Protein AF-A0A9W8B113-F1 (afdb_monomer)

Foldseek 3Di:
DDLPCPDPPDDDDDDDDDDDDDDDDDDDDDDDDDDDDDDDDDDDDDDDDDDDDDPDDDDDDDPDPDPPPVVVPPPLDADDPPRDDQPAQPQPDDADDPDPQAKDWDGDRFWIWIAGNVQRAIAIEGEHNYDDDAADPVRPVVCNPHQAYAHAQWPAEEELDQVLVVLCVLLVNDDPYQYQADPDQRPDDPVCPPDDPPVVRVPRHDDDSDDDPVRVVVTRAYEHCHDDPDRRYDHRDLDPPDDPLNSLCCSCVSCSNHSSSVSSCVVSVSVVVSVVVVVVVVVVVVVVVVVVVVVPPD

Organism: NCBI:txid2761393

Structure (mmCIF, N/CA/C/O backbone):
data_AF-A0A9W8B113-F1
#
_entry.id   AF-A0A9W8B113-F1
#
loop_
_atom_site.group_PDB
_atom_site.id
_atom_site.type_symbol
_atom_site.label_atom_id
_atom_site.label_alt_id
_atom_site.label_comp_id
_atom_site.label_asym_id
_atom_site.label_entity_id
_atom_site.label_seq_id
_atom_site.pdbx_PDB_ins_code
_atom_site.Cartn_x
_atom_site.Cartn_y
_atom_site.Cartn_z
_atom_site.occupancy
_atom_site.B_iso_or_equiv
_atom_site.auth_seq_id
_atom_site.auth_comp_id
_atom_site.auth_asym_id
_atom_site.auth_atom_id
_atom_site.pdbx_PDB_model_num
ATOM 1 N N . MET A 1 1 ? -27.451 -7.150 24.778 1.00 38.66 1 MET A N 1
ATOM 2 C CA . MET A 1 1 ? -26.422 -7.295 23.726 1.00 38.66 1 MET A CA 1
ATOM 3 C C . MET A 1 1 ? -25.089 -6.882 24.321 1.00 38.66 1 MET A C 1
ATOM 5 O O . MET A 1 1 ? -24.992 -5.783 24.847 1.00 38.66 1 MET A O 1
ATOM 9 N N . VAL A 1 2 ? -24.120 -7.791 24.361 1.00 49.34 2 VAL A N 1
ATOM 10 C CA . VAL A 1 2 ? -22.787 -7.552 24.929 1.00 49.34 2 VAL A CA 1
ATOM 11 C C . VAL A 1 2 ? -21.876 -7.223 23.746 1.00 49.34 2 VAL A C 1
ATOM 13 O O . VAL A 1 2 ? -21.728 -8.080 22.880 1.00 49.34 2 VAL A O 1
ATOM 16 N N . CYS A 1 3 ? -21.324 -6.000 23.665 1.00 57.47 3 CYS A N 1
ATOM 17 C CA . CYS A 1 3 ? -20.235 -5.709 22.715 1.00 57.47 3 CYS A CA 1
ATOM 18 C C . CYS A 1 3 ? -19.159 -6.784 22.919 1.00 57.47 3 CYS A C 1
ATOM 20 O O . CYS A 1 3 ? -18.895 -7.111 24.078 1.00 57.47 3 CYS A O 1
ATOM 22 N N . ALA A 1 4 ? -18.627 -7.365 21.834 1.00 42.97 4 ALA A N 1
ATOM 23 C CA . ALA A 1 4 ? -17.801 -8.574 21.848 1.00 42.97 4 ALA A CA 1
ATOM 24 C C . ALA A 1 4 ? -16.938 -8.672 23.117 1.00 42.97 4 ALA A C 1
ATOM 26 O O . ALA A 1 4 ? -16.018 -7.887 23.345 1.00 42.97 4 ALA A O 1
ATOM 27 N N . ARG A 1 5 ? -17.312 -9.608 23.995 1.00 39.03 5 ARG A N 1
ATOM 28 C CA . ARG A 1 5 ? -16.636 -9.859 25.265 1.00 39.03 5 ARG A CA 1
ATOM 29 C C . ARG A 1 5 ? -15.342 -10.604 24.942 1.00 39.03 5 ARG A C 1
ATOM 31 O O . ARG A 1 5 ? -15.275 -11.819 25.082 1.00 39.03 5 ARG A O 1
ATOM 38 N N . THR A 1 6 ? -14.302 -9.888 24.532 1.00 33.06 6 THR A N 1
ATOM 39 C CA . THR A 1 6 ? -12.946 -10.378 24.782 1.00 33.06 6 THR A CA 1
ATOM 40 C C . THR A 1 6 ? -12.739 -10.240 26.283 1.00 33.06 6 THR A C 1
ATOM 42 O O . THR A 1 6 ? -12.428 -9.172 26.805 1.00 33.06 6 THR A O 1
ATOM 45 N N . VAL A 1 7 ? -13.071 -11.312 26.998 1.00 28.83 7 VAL A N 1
ATOM 46 C CA . VAL A 1 7 ? -12.923 -11.428 28.443 1.00 28.83 7 VAL A CA 1
ATOM 47 C C . VAL A 1 7 ? -11.426 -11.438 28.755 1.00 28.83 7 VAL A C 1
ATOM 49 O O . VAL A 1 7 ? -10.791 -12.483 28.774 1.00 28.83 7 VAL A O 1
ATOM 52 N N . LEU A 1 8 ? -10.856 -10.262 29.005 1.00 29.80 8 LEU A N 1
ATOM 53 C CA . LEU A 1 8 ? -9.713 -10.135 29.901 1.00 29.80 8 LEU A CA 1
ATOM 54 C C . LEU A 1 8 ? -10.281 -10.107 31.320 1.00 29.80 8 LEU A C 1
ATOM 56 O O . LEU A 1 8 ? -10.589 -9.055 31.877 1.00 29.80 8 LEU A O 1
ATOM 60 N N . THR A 1 9 ? -10.477 -11.289 31.900 1.00 30.45 9 THR A N 1
ATOM 61 C CA . THR A 1 9 ? -10.553 -11.439 33.354 1.00 30.45 9 THR A CA 1
ATOM 62 C C . THR A 1 9 ? -9.179 -11.114 33.919 1.00 30.45 9 THR A C 1
ATOM 64 O O . THR A 1 9 ? -8.341 -11.999 34.053 1.00 30.45 9 THR A O 1
ATOM 67 N N . TYR A 1 10 ? -8.946 -9.851 34.259 1.00 30.27 10 TYR A N 1
ATOM 68 C CA . TYR A 1 10 ? -7.958 -9.503 35.269 1.00 30.27 10 TYR A CA 1
ATOM 69 C C . TYR A 1 10 ? -8.676 -8.808 36.412 1.00 30.27 10 TYR A C 1
ATOM 71 O O . TYR A 1 10 ? -9.293 -7.754 36.257 1.00 30.27 10 TYR A O 1
ATOM 79 N N . GLY A 1 11 ? -8.668 -9.517 37.538 1.00 27.97 11 GLY A N 1
ATOM 80 C CA . GLY A 1 11 ? -9.340 -9.157 38.767 1.00 27.97 11 GLY A CA 1
ATOM 81 C C . GLY A 1 11 ? -8.921 -7.783 39.268 1.00 27.97 11 GLY A C 1
ATOM 82 O O . GLY A 1 11 ? -7.745 -7.464 39.411 1.00 27.97 11 GLY A O 1
ATOM 83 N N . THR A 1 12 ? -9.929 -6.996 39.607 1.00 32.59 12 THR A N 1
ATOM 84 C CA . THR A 1 12 ? -9.840 -6.025 40.687 1.00 32.59 12 THR A CA 1
ATOM 85 C C . THR A 1 12 ? -9.476 -6.755 41.978 1.00 32.59 12 THR A C 1
ATOM 87 O O . THR A 1 12 ? -10.151 -7.722 42.325 1.00 32.59 12 THR A O 1
ATOM 90 N N . VAL A 1 13 ? -8.444 -6.280 42.675 1.00 30.92 13 VAL A N 1
ATOM 91 C CA . VAL A 1 13 ? -8.404 -5.963 44.118 1.00 30.92 13 VAL A CA 1
ATOM 92 C C . VAL A 1 13 ? -6.931 -5.788 44.487 1.00 30.92 13 VAL A C 1
ATOM 94 O O . VAL A 1 13 ? -6.184 -6.756 44.550 1.00 30.92 13 VAL A O 1
ATOM 97 N N . LEU A 1 14 ? -6.514 -4.550 44.754 1.00 26.22 14 LEU A N 1
ATOM 98 C CA . LEU A 1 14 ? -5.415 -4.278 45.678 1.00 26.22 14 LEU A CA 1
ATOM 99 C C . LEU A 1 14 ? -5.513 -2.829 46.163 1.00 26.22 14 LEU A C 1
ATOM 101 O O . LEU A 1 14 ? -5.075 -1.887 45.508 1.00 26.22 14 LEU A O 1
ATOM 105 N N . TRP A 1 15 ? -6.109 -2.679 47.345 1.00 25.22 15 TRP A N 1
ATOM 106 C CA . TRP A 1 15 ? -5.830 -1.574 48.249 1.00 25.22 15 TRP A CA 1
ATOM 107 C C . TRP A 1 15 ? -5.487 -2.166 49.621 1.00 25.22 15 TRP A C 1
ATOM 109 O O . TRP A 1 15 ? -6.296 -2.862 50.220 1.00 25.22 15 TRP A O 1
ATOM 119 N N . ALA A 1 16 ? -4.249 -1.886 50.026 1.00 27.52 16 ALA A N 1
ATOM 120 C CA . ALA A 1 16 ? -3.735 -1.653 51.374 1.00 27.52 16 ALA A CA 1
ATOM 121 C C . ALA A 1 16 ? -3.877 -2.699 52.514 1.00 27.52 16 ALA A C 1
ATOM 123 O O . ALA A 1 16 ? -4.955 -2.992 53.012 1.00 27.52 16 ALA A O 1
ATOM 124 N N . ALA A 1 17 ? -2.684 -3.020 53.042 1.00 27.00 17 ALA A N 1
ATOM 125 C CA . ALA A 1 17 ? -2.278 -2.985 54.458 1.00 27.00 17 ALA A CA 1
ATOM 126 C C . ALA A 1 17 ? -2.247 -4.287 55.296 1.00 27.00 17 ALA A C 1
ATOM 128 O O . ALA A 1 17 ? -3.253 -4.824 55.737 1.00 27.00 17 ALA A O 1
ATOM 129 N N . MET A 1 18 ? -0.994 -4.696 55.545 1.00 27.98 18 MET A N 1
ATOM 130 C CA . MET A 1 18 ? -0.375 -5.297 56.740 1.00 27.98 18 MET A CA 1
ATOM 131 C C . MET A 1 18 ? -1.257 -5.826 57.888 1.00 27.98 18 MET A C 1
ATOM 133 O O . MET A 1 18 ? -1.888 -5.045 58.590 1.00 27.98 18 MET A O 1
ATOM 137 N N . ALA A 1 19 ? -1.074 -7.111 58.221 1.00 30.77 19 ALA A N 1
ATOM 138 C CA . ALA A 1 19 ? -0.708 -7.576 59.570 1.00 30.77 19 ALA A CA 1
ATOM 139 C C . ALA A 1 19 ? -0.301 -9.065 59.535 1.00 30.77 19 ALA A C 1
ATOM 141 O O . ALA A 1 19 ? -1.008 -9.913 58.999 1.00 30.77 19 ALA A O 1
ATOM 142 N N . THR A 1 20 ? 0.860 -9.376 60.107 1.00 31.31 20 THR A N 1
ATOM 143 C CA . THR A 1 20 ? 1.394 -10.725 60.336 1.00 31.31 20 THR A CA 1
ATOM 144 C C . THR A 1 20 ? 0.650 -11.430 61.469 1.00 31.31 20 THR A C 1
ATOM 146 O O . THR A 1 20 ? 0.711 -10.931 62.588 1.00 31.31 20 THR A O 1
ATOM 149 N N . VAL A 1 21 ? 0.075 -12.616 61.236 1.00 30.39 21 VAL A N 1
ATOM 150 C CA . VAL A 1 21 ? -0.102 -13.655 62.272 1.00 30.39 21 VAL A CA 1
ATOM 151 C C . VAL A 1 21 ? 0.018 -15.043 61.635 1.00 30.39 21 VAL A C 1
ATOM 153 O O . VAL A 1 21 ? -0.578 -15.353 60.608 1.00 30.39 21 VAL A O 1
ATOM 156 N N . THR A 1 22 ? 0.843 -15.857 62.277 1.00 33.59 22 THR A N 1
ATOM 157 C CA . THR A 1 22 ? 1.176 -17.260 62.037 1.00 33.59 22 THR A CA 1
ATOM 158 C C . THR A 1 22 ? 0.009 -18.212 62.318 1.00 33.59 22 THR A C 1
ATOM 160 O O . THR A 1 22 ? -0.486 -18.207 63.441 1.00 33.59 22 THR A O 1
ATOM 163 N N . ALA A 1 23 ? -0.347 -19.094 61.374 1.00 30.89 23 ALA A N 1
ATOM 164 C CA . ALA A 1 23 ? -0.890 -20.433 61.656 1.00 30.89 23 ALA A CA 1
ATOM 165 C C . ALA A 1 23 ? -0.987 -21.297 60.377 1.00 30.89 23 ALA A C 1
ATOM 167 O O . ALA A 1 23 ? -1.662 -20.951 59.413 1.00 30.89 23 ALA A O 1
ATOM 168 N N . ARG A 1 24 ? -0.335 -22.460 60.401 1.00 28.94 24 ARG A N 1
ATOM 169 C CA . ARG A 1 24 ? -0.696 -23.713 59.700 1.00 28.94 24 ARG A CA 1
ATOM 170 C C . ARG A 1 24 ? -0.787 -24.770 60.827 1.00 28.94 24 ARG A C 1
ATOM 172 O O . ARG A 1 24 ? -0.144 -24.522 61.851 1.00 28.94 24 ARG A O 1
ATOM 179 N N . PRO A 1 25 ? -1.422 -25.949 60.679 1.00 39.75 25 PRO A N 1
ATOM 180 C CA . PRO A 1 25 ? -2.040 -26.529 59.480 1.00 39.75 25 PRO A CA 1
ATOM 181 C C . PRO A 1 25 ? -3.404 -27.216 59.723 1.00 39.75 25 PRO A C 1
ATOM 183 O O . PRO A 1 25 ? -3.729 -27.562 60.848 1.00 39.75 25 PRO A O 1
ATOM 186 N N . GLU A 1 26 ? -4.154 -27.533 58.664 1.00 30.83 26 GLU A N 1
ATOM 187 C CA . GLU A 1 26 ? -5.088 -28.669 58.711 1.00 30.83 26 GLU A CA 1
ATOM 188 C C . GLU A 1 26 ? -5.302 -29.280 57.319 1.00 30.83 26 GLU A C 1
ATOM 190 O O . GLU A 1 26 ? -5.323 -28.585 56.301 1.00 30.83 26 GLU A O 1
ATOM 195 N N . ALA A 1 27 ? -5.337 -30.612 57.292 1.00 37.94 27 ALA A N 1
ATOM 196 C CA . ALA A 1 27 ? -5.432 -31.463 56.112 1.00 37.94 27 ALA A CA 1
ATOM 197 C C . ALA A 1 27 ? -6.889 -31.582 55.612 1.00 37.94 27 ALA A C 1
ATOM 199 O O . ALA A 1 27 ? -7.815 -31.454 56.412 1.00 37.94 27 ALA A O 1
ATOM 200 N N . PRO A 1 28 ? -7.123 -31.854 54.314 1.00 37.81 28 PRO A N 1
ATOM 201 C CA . PRO A 1 28 ? -8.473 -31.991 53.775 1.00 37.81 28 PRO A CA 1
ATOM 202 C C . PRO A 1 28 ? -9.138 -33.319 54.175 1.00 37.81 28 PRO A C 1
ATOM 204 O O . PRO A 1 28 ? -8.515 -34.381 54.152 1.00 37.81 28 PRO A O 1
ATOM 207 N N . ALA A 1 29 ? -10.427 -33.236 54.512 1.00 38.62 29 ALA A N 1
ATOM 208 C CA . ALA A 1 29 ? -11.309 -34.353 54.846 1.00 38.62 29 ALA A CA 1
ATOM 209 C C . ALA A 1 29 ? -11.594 -35.286 53.638 1.00 38.62 29 ALA A C 1
ATOM 211 O O . ALA A 1 29 ? -11.433 -34.867 52.488 1.00 38.62 29 ALA A O 1
ATOM 212 N N . PRO A 1 30 ? -12.026 -36.546 53.868 1.00 34.59 30 PRO A N 1
ATOM 213 C CA . PRO A 1 30 ? -12.186 -37.553 52.820 1.00 34.59 30 PRO A CA 1
ATOM 214 C C . PRO A 1 30 ? -13.474 -37.369 52.003 1.00 34.59 30 PRO A C 1
ATOM 216 O O . PRO A 1 30 ? -14.519 -37.003 52.534 1.00 34.59 30 PRO A O 1
ATOM 219 N N . LEU A 1 31 ? -13.399 -37.697 50.709 1.00 33.25 31 LEU A N 1
ATOM 220 C CA . LEU A 1 31 ? -14.531 -37.745 49.778 1.00 33.25 31 LEU A CA 1
ATOM 221 C C . LEU A 1 31 ? -15.502 -38.880 50.143 1.00 33.25 31 LEU A C 1
ATOM 223 O O . LEU A 1 31 ? -15.141 -40.059 50.109 1.00 33.25 31 LEU A O 1
ATOM 227 N N . GLU A 1 32 ? -16.746 -38.518 50.448 1.00 34.16 32 GLU A N 1
ATOM 228 C CA . GLU A 1 32 ? -17.849 -39.448 50.677 1.00 34.16 32 GLU A CA 1
ATOM 229 C C . GLU A 1 32 ? -18.434 -39.949 49.343 1.00 34.16 32 GLU A C 1
ATOM 231 O O . GLU A 1 32 ? -18.631 -39.193 48.389 1.00 34.16 32 GLU A O 1
ATOM 236 N N . LYS A 1 33 ? -18.651 -41.266 49.263 1.00 35.28 33 LYS A N 1
ATOM 237 C CA . LYS A 1 33 ? -19.067 -42.013 48.069 1.00 35.28 33 LYS A CA 1
ATOM 238 C C . LYS A 1 33 ? -20.566 -41.833 47.807 1.00 35.28 33 LYS A C 1
ATOM 240 O O . LYS A 1 33 ? -21.378 -42.168 48.663 1.00 35.28 33 LYS A O 1
ATOM 245 N N . GLN A 1 34 ? -20.940 -41.403 46.602 1.00 35.81 34 GLN A N 1
ATOM 246 C CA . GLN A 1 34 ? -22.327 -41.481 46.125 1.00 35.81 34 GLN A CA 1
ATOM 247 C C . GLN A 1 34 ? -22.684 -42.930 45.710 1.00 35.81 34 GLN A C 1
ATOM 249 O O . GLN A 1 34 ? -21.849 -43.588 45.081 1.00 35.81 34 GLN A O 1
ATOM 254 N N . PRO A 1 35 ? -23.888 -43.453 46.028 1.00 37.47 35 PRO A N 1
ATOM 255 C CA . PRO A 1 35 ? -24.295 -44.801 45.632 1.00 37.47 35 PRO A CA 1
ATOM 256 C C . PRO A 1 35 ? -24.727 -44.905 44.160 1.00 37.47 35 PRO A C 1
ATOM 258 O O . PRO A 1 35 ? -25.378 -44.014 43.616 1.00 37.47 35 PRO A O 1
ATOM 261 N N . LEU A 1 36 ? -24.387 -46.047 43.551 1.00 32.91 36 LEU A N 1
ATOM 262 C CA . LEU A 1 36 ? -24.769 -46.473 42.203 1.00 32.91 36 LEU A CA 1
ATOM 263 C C . LEU A 1 36 ? -26.293 -46.634 42.050 1.00 32.91 36 LEU A C 1
ATOM 265 O O . LEU A 1 36 ? -26.954 -47.222 42.906 1.00 32.91 36 LEU A O 1
ATOM 269 N N . ALA A 1 37 ? -26.823 -46.198 40.905 1.00 38.28 37 ALA A N 1
ATOM 270 C CA . ALA A 1 37 ? -28.168 -46.535 40.441 1.00 38.28 37 ALA A CA 1
ATOM 271 C C . ALA A 1 37 ?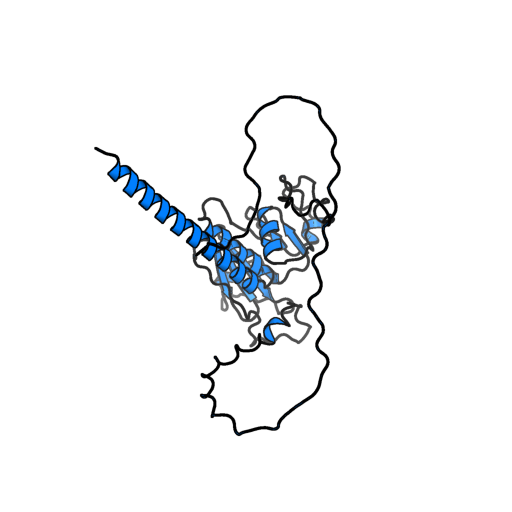 -28.230 -47.988 39.904 1.00 38.28 37 ALA A C 1
ATOM 273 O O . ALA A 1 37 ? -27.229 -48.481 39.376 1.00 38.28 37 ALA A O 1
ATOM 274 N N . PRO A 1 38 ? -29.376 -48.687 40.030 1.00 36.91 38 PRO A N 1
ATOM 275 C CA . PRO A 1 38 ? -29.476 -50.110 39.720 1.00 36.91 38 PRO A CA 1
ATOM 276 C C . PRO A 1 38 ? -29.566 -50.418 38.218 1.00 36.91 38 PRO A C 1
ATOM 278 O O . PRO A 1 38 ? -30.188 -49.701 37.436 1.00 36.91 38 PRO A O 1
ATOM 281 N N . VAL A 1 39 ? -28.952 -51.549 37.868 1.00 34.53 39 VAL A N 1
ATOM 282 C CA . VAL A 1 39 ? -28.953 -52.230 36.566 1.00 34.53 39 VAL A CA 1
ATOM 283 C C . VAL A 1 39 ? -30.332 -52.843 36.284 1.00 34.53 39 VAL A C 1
ATOM 285 O O . VAL A 1 39 ? -30.903 -53.490 37.161 1.00 34.53 39 VAL A O 1
ATOM 288 N N . LEU A 1 40 ? -30.837 -52.698 35.054 1.00 33.78 40 LEU A N 1
ATOM 289 C CA . LEU A 1 40 ? -31.954 -53.484 34.515 1.00 33.78 40 LEU A CA 1
ATOM 290 C C . LEU A 1 40 ? -31.501 -54.196 33.227 1.00 33.78 40 LEU A C 1
ATOM 292 O O . LEU A 1 40 ? -31.043 -53.548 32.289 1.00 33.78 40 LEU A O 1
ATOM 296 N N . ASP A 1 41 ? -31.623 -55.525 33.234 1.00 35.22 41 ASP A N 1
ATOM 297 C CA . ASP A 1 41 ? -31.331 -56.484 32.149 1.00 35.22 41 ASP A CA 1
ATOM 298 C C . ASP A 1 41 ? -32.617 -56.760 31.312 1.00 35.22 41 ASP A C 1
ATOM 300 O O . ASP A 1 41 ? -33.699 -56.317 31.717 1.00 35.22 41 ASP A O 1
ATOM 304 N N . PRO A 1 42 ? -32.587 -57.418 30.129 1.00 40.59 42 PRO A N 1
ATOM 305 C CA . PRO A 1 42 ? -33.346 -56.985 28.969 1.00 40.59 42 PRO A CA 1
ATOM 306 C C . PRO A 1 42 ? -34.474 -57.977 28.631 1.00 40.59 42 PRO A C 1
ATOM 308 O O . PRO A 1 42 ? -34.466 -59.147 29.006 1.00 40.59 42 PRO A O 1
ATOM 311 N N . GLY A 1 43 ? -35.426 -57.533 27.814 1.00 32.03 43 GLY A N 1
ATOM 312 C CA . GLY A 1 43 ? -36.258 -58.447 27.030 1.00 32.03 43 GLY A CA 1
ATOM 313 C C . GLY A 1 43 ? -37.756 -58.345 27.279 1.00 32.03 43 GLY A C 1
ATOM 314 O O . GLY A 1 43 ? -38.308 -59.050 28.116 1.00 32.03 43 GLY A O 1
ATOM 315 N N . LYS A 1 44 ? -38.426 -57.546 26.439 1.00 33.81 44 LYS A N 1
ATOM 316 C CA . LYS A 1 44 ? -39.609 -57.959 25.659 1.00 33.81 44 LYS A CA 1
ATOM 317 C C . LYS A 1 44 ? -40.037 -56.816 24.735 1.00 33.81 44 LYS A C 1
ATOM 319 O O . LYS A 1 44 ? -40.507 -55.785 25.202 1.00 33.81 44 LYS A O 1
ATOM 324 N N . GLN A 1 45 ? -39.884 -57.004 23.426 1.00 35.66 45 GLN A N 1
ATOM 325 C CA . GLN A 1 45 ? -40.556 -56.180 22.416 1.00 35.66 45 GLN A CA 1
ATOM 326 C C . GLN A 1 45 ? -41.998 -56.671 22.218 1.00 35.66 45 GLN A C 1
ATOM 328 O O . GLN A 1 45 ? -42.212 -57.879 22.097 1.00 35.66 45 GLN A O 1
ATOM 333 N N . PRO A 1 46 ? -42.964 -55.753 22.071 1.00 34.50 46 PRO A N 1
ATOM 334 C CA . PRO A 1 46 ? -44.132 -55.957 21.221 1.00 34.50 46 PRO A CA 1
ATOM 335 C C . PRO A 1 46 ? -44.055 -55.073 19.960 1.00 34.50 46 PRO A C 1
ATOM 337 O O . PRO A 1 46 ? -43.563 -53.948 20.003 1.00 34.50 46 PRO A O 1
ATOM 340 N N . GLY A 1 47 ? -44.506 -55.633 18.832 1.00 35.03 47 GLY A N 1
ATOM 341 C CA . GLY A 1 47 ? -44.402 -55.092 17.469 1.00 35.03 47 GLY A CA 1
ATOM 342 C C . GLY A 1 47 ? -45.211 -53.818 17.157 1.00 35.03 47 GLY A C 1
ATOM 343 O O . GLY A 1 47 ? -45.937 -53.305 18.008 1.00 35.03 47 GLY A O 1
ATOM 344 N N . PRO A 1 48 ? -45.074 -53.286 15.925 1.00 36.09 48 PRO A N 1
ATOM 345 C CA . PRO A 1 48 ? -45.444 -51.914 15.598 1.00 36.09 48 PRO A CA 1
ATOM 346 C C . PRO A 1 48 ? -46.937 -51.777 15.272 1.00 36.09 48 PRO A C 1
ATOM 348 O O . PRO A 1 48 ? -47.439 -52.380 14.325 1.00 36.09 48 PRO A O 1
ATOM 351 N N . GLY A 1 49 ? -47.638 -50.934 16.031 1.00 35.97 49 GLY A N 1
ATOM 352 C CA . GLY A 1 49 ? -48.892 -50.315 15.594 1.00 35.97 49 GLY A CA 1
ATOM 353 C C . GLY A 1 49 ? -48.610 -49.094 14.701 1.00 35.97 49 GLY A C 1
ATOM 354 O O . GLY A 1 49 ? -47.536 -48.498 14.817 1.00 35.97 49 GLY A O 1
ATOM 355 N N . PRO A 1 50 ? -49.529 -48.711 13.798 1.00 38.81 50 PRO A N 1
ATOM 356 C CA . PRO A 1 50 ? -49.296 -47.621 12.855 1.00 38.81 50 PRO A CA 1
ATOM 357 C C . PRO A 1 50 ? -49.199 -46.276 13.588 1.00 38.81 50 PRO A C 1
ATOM 359 O O . PRO A 1 50 ? -50.096 -45.893 14.340 1.00 38.81 50 PRO A O 1
ATOM 362 N N . ALA A 1 51 ? -48.091 -45.566 13.372 1.00 40.03 51 ALA A N 1
ATOM 363 C CA . ALA A 1 51 ? -47.849 -44.243 13.933 1.00 40.03 51 ALA A CA 1
ATOM 364 C C . ALA A 1 51 ? -48.744 -43.176 13.260 1.00 40.03 51 ALA A C 1
ATOM 366 O O . ALA A 1 51 ? -48.975 -43.254 12.050 1.00 40.03 51 ALA A O 1
ATOM 367 N N . PRO A 1 52 ? -49.218 -42.156 14.000 1.00 39.25 52 PRO A N 1
ATOM 368 C CA . PRO A 1 52 ? -49.885 -41.001 13.410 1.00 39.25 52 PRO A CA 1
ATOM 369 C C . PRO A 1 52 ? -48.912 -40.211 12.524 1.00 39.25 52 PRO A C 1
ATOM 371 O O . PRO A 1 52 ? -47.736 -40.061 12.860 1.00 39.25 52 PRO A O 1
ATOM 374 N N . ALA A 1 53 ? -49.411 -39.695 11.399 1.00 38.22 53 ALA A N 1
ATOM 375 C CA . ALA A 1 53 ? -48.637 -38.890 10.462 1.00 38.22 53 ALA A CA 1
ATOM 376 C C . ALA A 1 53 ? -48.027 -37.657 11.155 1.00 38.22 53 ALA A C 1
ATOM 378 O O . ALA A 1 53 ? -48.738 -36.829 11.725 1.00 38.22 53 ALA A O 1
ATOM 379 N N . LEU A 1 54 ? -46.699 -37.550 11.093 1.00 35.50 54 LEU A N 1
ATOM 380 C CA . LEU A 1 54 ? -45.945 -36.371 11.515 1.00 35.50 54 LEU A CA 1
ATOM 381 C C . LEU A 1 54 ? -46.268 -35.184 10.588 1.00 35.50 54 LEU A C 1
ATOM 383 O O . LEU A 1 54 ? -46.368 -35.382 9.374 1.00 35.50 54 LEU A O 1
ATOM 387 N N . PRO A 1 55 ? -46.394 -33.950 11.109 1.00 40.62 55 PRO A N 1
ATOM 388 C CA . PRO A 1 55 ? -46.475 -32.767 10.261 1.00 40.62 55 PRO A CA 1
ATOM 389 C C . PRO A 1 55 ? -45.168 -32.586 9.472 1.00 40.62 55 PRO A C 1
ATOM 391 O O . PRO A 1 55 ? -44.078 -32.813 10.002 1.00 40.62 55 PRO A O 1
ATOM 394 N N . SER A 1 56 ? -45.284 -32.186 8.200 1.00 42.41 56 SER A N 1
ATOM 395 C CA . SER A 1 56 ? -44.152 -31.914 7.304 1.00 42.41 56 SER A CA 1
ATOM 396 C C . SER A 1 56 ? -43.101 -31.005 7.954 1.00 42.41 56 SER A C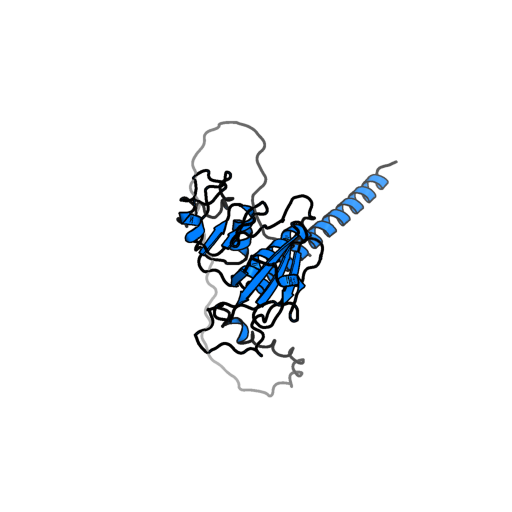 1
ATOM 398 O O . SER A 1 56 ? -43.469 -30.031 8.617 1.00 42.41 56 SER A O 1
ATOM 400 N N . PRO A 1 57 ? -41.797 -31.256 7.734 1.00 40.22 57 PRO A N 1
ATOM 401 C CA . PRO A 1 57 ? -40.765 -30.344 8.195 1.00 40.22 57 PRO A CA 1
ATOM 402 C C . PRO A 1 57 ? -40.889 -29.014 7.444 1.00 40.22 57 PRO A C 1
ATOM 404 O O . PRO A 1 57 ? -41.100 -28.986 6.230 1.00 40.22 57 PRO A O 1
ATOM 407 N N . ALA A 1 58 ? -40.765 -27.909 8.182 1.00 44.78 58 ALA A N 1
ATOM 408 C CA . ALA A 1 58 ? -40.652 -26.574 7.608 1.00 44.78 58 ALA A CA 1
ATOM 409 C C . ALA A 1 58 ? -39.506 -26.532 6.573 1.00 44.78 58 ALA A C 1
ATOM 411 O O . ALA A 1 58 ? -38.521 -27.261 6.747 1.00 44.78 58 ALA A O 1
ATOM 412 N N . PRO A 1 59 ? -39.595 -25.694 5.521 1.00 37.03 59 PRO A N 1
ATOM 413 C CA . PRO A 1 59 ? -38.528 -25.566 4.537 1.00 37.03 59 PRO A CA 1
ATOM 414 C C . PRO A 1 59 ? -37.220 -25.238 5.255 1.00 37.03 59 PRO A C 1
ATOM 416 O O . PRO A 1 59 ? -37.120 -24.220 5.943 1.00 37.03 59 PRO A O 1
ATOM 419 N N . GLN A 1 60 ? -36.228 -26.118 5.132 1.00 38.41 60 GLN A N 1
ATOM 420 C CA . GLN A 1 60 ? -34.888 -25.812 5.611 1.00 38.41 60 GLN A CA 1
ATOM 421 C C . GLN A 1 60 ? -34.378 -24.589 4.834 1.00 38.41 60 GLN A C 1
ATOM 423 O O . GLN A 1 60 ? -34.602 -24.514 3.620 1.00 38.41 60 GLN A O 1
ATOM 428 N N . PRO A 1 61 ? -33.706 -23.627 5.494 1.00 40.84 61 PRO A N 1
ATOM 429 C CA . PRO A 1 61 ? -32.973 -22.593 4.782 1.00 40.84 61 PRO A CA 1
ATOM 430 C C . PRO A 1 61 ? -32.054 -23.279 3.776 1.00 40.84 61 PRO A C 1
ATOM 432 O O . PRO A 1 61 ? -31.397 -24.263 4.127 1.00 40.84 61 PRO A O 1
ATOM 435 N N . ALA A 1 62 ? -32.043 -22.791 2.534 1.00 42.88 62 ALA A N 1
ATOM 436 C CA . ALA A 1 62 ? -31.159 -23.310 1.501 1.00 42.88 62 ALA A CA 1
ATOM 437 C C . ALA A 1 62 ? -29.737 -23.458 2.073 1.00 42.88 62 ALA A C 1
ATOM 439 O O . ALA A 1 62 ? -29.295 -22.564 2.809 1.00 42.88 62 ALA A O 1
ATOM 440 N N . PRO A 1 63 ? -29.033 -24.570 1.790 1.00 39.00 63 PRO A N 1
ATOM 441 C CA . PRO A 1 63 ? -27.668 -24.735 2.250 1.00 39.00 63 PRO A CA 1
ATOM 442 C C . PRO A 1 63 ? -26.873 -23.509 1.811 1.00 39.00 63 PRO A C 1
ATOM 444 O O . PRO A 1 63 ? -26.880 -23.135 0.636 1.00 39.00 63 PRO A O 1
ATOM 447 N N . LYS A 1 64 ? -26.240 -22.852 2.788 1.00 41.97 64 LYS A N 1
ATOM 448 C CA . LYS A 1 64 ? -25.261 -21.795 2.543 1.00 41.97 64 LYS A CA 1
ATOM 449 C C . LYS A 1 64 ? -24.318 -22.324 1.452 1.00 41.97 64 LYS A C 1
ATOM 451 O O . LYS A 1 64 ? -23.896 -23.477 1.595 1.00 41.97 64 LYS A O 1
ATOM 456 N N . PRO A 1 65 ? -24.034 -21.563 0.376 1.00 38.12 65 PRO A N 1
ATOM 457 C CA . PRO A 1 65 ? -23.084 -22.012 -0.629 1.00 38.12 65 PRO A CA 1
ATOM 458 C C . PRO A 1 65 ? -21.833 -22.498 0.095 1.00 38.12 65 PRO A C 1
ATOM 460 O O . PRO A 1 65 ? -21.386 -21.844 1.047 1.00 38.12 65 PRO A O 1
ATOM 463 N N . ALA A 1 66 ? -21.342 -23.679 -0.286 1.00 38.56 66 ALA A N 1
ATOM 464 C CA . ALA A 1 66 ? -20.047 -24.147 0.179 1.00 38.56 66 ALA A CA 1
ATOM 465 C C . ALA A 1 66 ? -19.045 -22.994 -0.007 1.00 38.56 66 ALA A C 1
ATOM 467 O O . ALA A 1 66 ? -19.167 -22.294 -1.015 1.00 38.56 66 ALA A O 1
ATOM 468 N N . PRO A 1 67 ? -18.122 -22.749 0.944 1.00 43.75 67 PRO A N 1
ATOM 469 C CA . PRO A 1 67 ? -17.059 -21.776 0.737 1.00 43.75 67 PRO A CA 1
ATOM 470 C C . PRO A 1 67 ? -16.445 -22.073 -0.624 1.00 43.75 67 PRO A C 1
ATOM 472 O O . PRO A 1 67 ? -16.002 -23.202 -0.862 1.00 43.75 67 PRO A O 1
ATOM 475 N N . ASP A 1 68 ? -16.581 -21.117 -1.543 1.00 43.84 68 ASP A N 1
ATOM 476 C CA . ASP A 1 68 ? -16.144 -21.290 -2.915 1.00 43.84 68 ASP A CA 1
ATOM 477 C C . ASP A 1 68 ? -14.699 -21.777 -2.885 1.00 43.84 68 ASP A C 1
ATOM 479 O O . ASP A 1 68 ? -13.870 -21.299 -2.106 1.00 43.84 68 ASP A O 1
ATOM 483 N N . GLN A 1 69 ? -14.378 -22.682 -3.800 1.00 34.66 69 GLN A N 1
ATOM 484 C CA . GLN A 1 69 ? -13.016 -23.136 -4.079 1.00 34.66 69 GLN A CA 1
ATOM 485 C C . GLN A 1 69 ? -12.047 -21.974 -4.418 1.00 34.66 69 GLN A C 1
ATOM 487 O O . GLN A 1 69 ? -10.862 -22.202 -4.611 1.00 34.66 69 GLN A O 1
ATOM 492 N N . LEU A 1 70 ? -12.527 -20.724 -4.425 1.00 41.16 70 LEU A N 1
ATOM 493 C CA . LEU A 1 70 ? -11.770 -19.477 -4.469 1.00 41.16 70 LEU A CA 1
ATOM 494 C C . LEU A 1 70 ? -10.976 -19.174 -3.179 1.00 41.16 70 LEU A C 1
ATOM 496 O O . LEU A 1 70 ? -10.025 -18.398 -3.227 1.00 41.16 70 LEU A O 1
ATOM 500 N N . GLU A 1 71 ? -11.347 -19.747 -2.027 1.00 43.84 71 GLU A N 1
ATOM 501 C CA . GLU A 1 71 ? -10.627 -19.525 -0.757 1.00 43.84 71 GLU A CA 1
ATOM 502 C C . GLU A 1 71 ? -9.385 -20.424 -0.593 1.00 43.84 71 GLU A C 1
ATOM 504 O O . GLU A 1 71 ? -8.524 -20.120 0.229 1.00 43.84 71 GLU A O 1
ATOM 509 N N . ALA A 1 72 ? -9.252 -21.495 -1.386 1.00 34.59 72 ALA A N 1
ATOM 510 C CA . ALA A 1 72 ? -8.175 -22.481 -1.239 1.00 34.59 72 ALA A CA 1
ATOM 511 C C . ALA A 1 72 ? -6.912 -22.187 -2.078 1.00 34.59 72 ALA A C 1
ATOM 513 O O . ALA A 1 72 ? -5.844 -22.690 -1.740 1.00 34.59 72 ALA A O 1
ATOM 514 N N . ASP A 1 73 ? -7.006 -21.331 -3.102 1.00 40.34 73 ASP A N 1
ATOM 515 C CA . ASP A 1 73 ? -5.901 -21.050 -4.038 1.00 40.34 73 ASP A CA 1
ATOM 516 C C . ASP A 1 73 ? -5.205 -19.695 -3.795 1.00 40.34 73 ASP A C 1
ATOM 518 O O . ASP A 1 73 ? -4.334 -19.291 -4.561 1.00 40.34 73 ASP A O 1
ATOM 522 N N . ALA A 1 74 ? -5.542 -18.961 -2.730 1.00 46.75 74 ALA A N 1
ATOM 523 C CA . ALA A 1 74 ? -4.983 -17.625 -2.473 1.00 46.75 74 ALA A CA 1
ATOM 524 C C . ALA A 1 74 ? -3.581 -17.644 -1.822 1.00 46.75 74 ALA A C 1
ATOM 526 O O . ALA A 1 74 ? -3.209 -16.731 -1.077 1.00 46.75 74 ALA A O 1
ATOM 527 N N . HIS A 1 75 ? -2.770 -18.659 -2.124 1.00 48.34 75 HIS A N 1
ATOM 528 C CA . HIS A 1 75 ? -1.330 -18.457 -2.141 1.00 48.34 75 HIS A CA 1
ATOM 529 C C . HIS A 1 75 ? -1.045 -17.630 -3.396 1.00 48.34 75 HIS A C 1
ATOM 531 O O . HIS A 1 75 ? -1.073 -18.149 -4.506 1.00 48.34 75 HIS A O 1
ATOM 537 N N . PHE A 1 76 ? -0.857 -16.317 -3.223 1.00 64.06 76 PHE A N 1
ATOM 538 C CA . PHE A 1 76 ? -0.485 -15.394 -4.300 1.00 64.06 76 PHE A CA 1
ATOM 539 C C . PHE A 1 76 ? 0.946 -15.692 -4.759 1.00 64.06 76 PHE A C 1
ATOM 541 O O . PHE A 1 76 ? 1.883 -14.946 -4.480 1.00 64.06 76 PHE A O 1
ATOM 548 N N . GLU A 1 77 ? 1.119 -16.834 -5.410 1.00 75.94 77 GLU A N 1
ATOM 549 C CA . GLU A 1 77 ? 2.340 -17.189 -6.099 1.00 75.94 77 GLU A CA 1
ATOM 550 C C . GLU A 1 77 ? 2.475 -16.319 -7.349 1.00 75.94 77 GLU A C 1
ATOM 552 O O . GLU A 1 77 ? 1.497 -15.947 -8.006 1.00 75.94 77 GLU A O 1
ATOM 557 N N . CYS A 1 78 ? 3.717 -15.966 -7.659 1.00 87.06 78 CYS A N 1
ATOM 558 C CA . CYS A 1 78 ? 4.049 -15.238 -8.871 1.00 87.06 78 CYS A CA 1
ATOM 559 C C . CYS A 1 78 ? 3.601 -16.006 -10.118 1.00 87.06 78 CYS A C 1
ATOM 561 O O . CYS A 1 78 ? 3.730 -17.234 -10.186 1.00 87.06 78 CYS A O 1
ATOM 563 N N . LEU A 1 79 ? 3.134 -15.271 -11.130 1.00 91.88 79 LEU A N 1
ATOM 564 C CA . LEU A 1 79 ? 2.789 -15.851 -12.422 1.00 91.88 79 LEU A CA 1
ATOM 565 C C . LEU A 1 79 ? 4.026 -16.503 -13.039 1.00 91.88 79 LEU A C 1
ATOM 567 O O . LEU A 1 79 ? 5.103 -15.906 -13.085 1.00 91.88 79 LEU A O 1
ATOM 571 N N . GLN A 1 80 ? 3.869 -17.732 -13.529 1.00 91.12 80 GLN A N 1
ATOM 572 C CA . GLN A 1 80 ? 4.952 -18.404 -14.240 1.00 91.12 80 GLN A CA 1
ATOM 573 C C . GLN A 1 80 ? 5.099 -17.831 -15.660 1.00 91.12 80 GLN A C 1
ATOM 575 O O . GLN A 1 80 ? 4.120 -17.327 -16.228 1.00 91.12 80 GLN A O 1
ATOM 580 N N . PRO A 1 81 ? 6.291 -17.933 -16.279 1.00 88.75 81 PRO A N 1
ATOM 581 C CA . PRO A 1 81 ? 6.503 -17.472 -17.647 1.00 88.75 81 PRO A C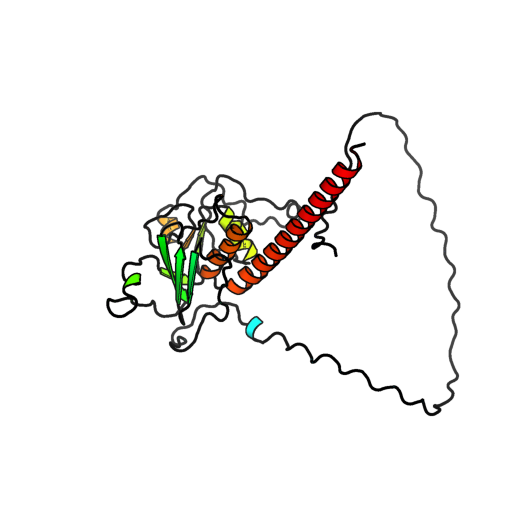A 1
ATOM 582 C C . PRO A 1 81 ? 5.447 -18.021 -18.618 1.00 88.75 81 PRO A C 1
ATOM 584 O O . PRO A 1 81 ? 5.199 -19.225 -18.672 1.00 88.75 81 PRO A O 1
ATOM 587 N N . GLY A 1 82 ? 4.813 -17.129 -19.384 1.00 88.25 82 GLY A N 1
ATOM 588 C CA . GLY A 1 82 ? 3.777 -17.480 -20.364 1.00 88.25 82 GLY A CA 1
ATOM 589 C C . GLY A 1 82 ? 2.357 -17.660 -19.807 1.00 88.25 82 GLY A C 1
ATOM 590 O O . GLY A 1 82 ? 1.448 -17.913 -20.591 1.00 88.25 82 GLY A O 1
ATOM 591 N N . GLN A 1 83 ? 2.133 -17.501 -18.496 1.00 92.56 83 GLN A N 1
ATOM 592 C CA . GLN A 1 83 ? 0.792 -17.582 -17.886 1.00 92.56 83 GLN A CA 1
ATOM 593 C C . GLN A 1 83 ? 0.048 -16.240 -17.811 1.00 92.56 83 GLN A C 1
ATOM 595 O O . GLN A 1 83 ? -1.087 -16.181 -17.328 1.00 92.56 83 GLN A O 1
ATOM 600 N N . PHE A 1 84 ? 0.677 -15.151 -18.250 1.00 95.06 84 PHE A N 1
ATOM 601 C CA . PHE A 1 84 ? 0.036 -13.845 -18.271 1.00 95.06 84 PHE A CA 1
ATOM 602 C C . PHE A 1 84 ? -1.069 -13.783 -19.337 1.00 95.06 84 PHE A C 1
ATOM 604 O O . PHE A 1 84 ? -0.822 -14.024 -20.518 1.00 95.06 84 PHE A O 1
ATOM 611 N N . ASP A 1 85 ? -2.276 -13.408 -18.916 1.00 94.62 85 ASP A N 1
ATOM 612 C CA . ASP A 1 85 ? -3.416 -13.114 -19.778 1.00 94.62 85 ASP A CA 1
ATOM 613 C C . ASP A 1 85 ? -3.813 -11.634 -19.607 1.00 94.62 85 ASP A C 1
ATOM 615 O O . ASP A 1 85 ? -4.314 -11.252 -18.545 1.00 94.62 85 ASP A O 1
ATOM 619 N N . PRO A 1 86 ? -3.677 -10.789 -20.649 1.00 93.75 86 PRO A N 1
ATOM 620 C CA . PRO A 1 86 ? -4.031 -9.369 -20.582 1.00 93.75 86 PRO A CA 1
ATOM 621 C C . PRO A 1 86 ? -5.538 -9.110 -20.409 1.00 93.75 86 PRO A C 1
ATOM 623 O O . PRO A 1 86 ? -5.966 -7.959 -20.260 1.00 93.75 86 PRO A O 1
ATOM 626 N N . LYS A 1 87 ? -6.388 -10.141 -20.478 1.00 95.19 87 LYS A N 1
ATOM 627 C CA . LYS A 1 87 ? -7.834 -10.031 -20.252 1.00 95.19 87 LYS A CA 1
ATOM 628 C C . LYS A 1 87 ? -8.266 -10.422 -18.845 1.00 95.19 87 LYS A C 1
ATOM 630 O O . LYS A 1 87 ? -9.357 -10.006 -18.455 1.00 95.19 87 LYS A O 1
ATOM 635 N N . LYS A 1 88 ? -7.430 -11.137 -18.095 1.00 95.06 88 LYS A N 1
ATOM 636 C CA . LYS A 1 88 ? -7.728 -11.592 -16.737 1.00 95.06 88 LYS A CA 1
ATOM 637 C C . LYS A 1 88 ? -7.553 -10.458 -15.728 1.00 95.06 88 LYS A C 1
ATOM 639 O O . LYS A 1 88 ? -6.563 -9.739 -15.771 1.00 95.06 88 LYS A O 1
ATOM 644 N N . ASP A 1 89 ? -8.516 -10.316 -14.821 1.00 94.88 89 ASP A N 1
ATOM 645 C CA . ASP A 1 89 ? -8.358 -9.506 -13.611 1.00 94.88 89 ASP A CA 1
ATOM 646 C C . ASP A 1 89 ? -7.678 -10.369 -12.538 1.00 94.88 89 ASP A C 1
ATOM 648 O O . ASP A 1 89 ? -8.204 -11.414 -12.144 1.00 94.88 89 ASP A O 1
ATOM 652 N N . TYR A 1 90 ? -6.482 -9.965 -12.118 1.00 94.62 90 TYR A N 1
ATOM 653 C CA . TYR A 1 90 ? -5.674 -10.652 -11.113 1.00 94.62 90 TYR A CA 1
ATOM 654 C C . TYR A 1 90 ? -6.002 -10.203 -9.678 1.00 94.62 90 TYR A C 1
ATOM 656 O O . TYR A 1 90 ? -5.457 -10.768 -8.731 1.00 94.62 90 TYR A O 1
ATOM 664 N N . PHE A 1 91 ? -6.928 -9.251 -9.496 1.00 94.94 91 PHE A N 1
ATOM 665 C CA . PHE A 1 91 ? -7.333 -8.719 -8.192 1.00 94.94 91 PHE A CA 1
ATOM 666 C C . PHE A 1 91 ? -8.819 -9.008 -7.905 1.00 94.94 91 PHE A C 1
ATOM 668 O O . PHE A 1 91 ? -9.692 -8.145 -8.099 1.00 94.94 91 PHE A O 1
ATOM 675 N N . PRO A 1 92 ? -9.139 -10.226 -7.415 1.00 92.94 92 PRO A N 1
ATOM 676 C CA . PRO A 1 92 ? -10.517 -10.630 -7.124 1.00 92.94 92 PRO A CA 1
ATOM 677 C C . PRO A 1 92 ? -11.134 -9.841 -5.961 1.00 92.94 92 PRO A C 1
ATOM 679 O O . PRO A 1 92 ? -12.351 -9.668 -5.904 1.00 92.94 92 PRO A O 1
ATOM 682 N N . TYR A 1 93 ? -10.299 -9.323 -5.058 1.00 95.38 93 TYR A N 1
ATOM 683 C CA . TYR A 1 93 ? -10.715 -8.501 -3.928 1.00 95.38 93 TYR A CA 1
ATOM 684 C C . TYR A 1 93 ? -10.220 -7.072 -4.121 1.00 95.38 93 TYR A C 1
ATOM 686 O O . TYR A 1 93 ? -9.037 -6.847 -4.356 1.00 95.38 93 TYR A O 1
ATOM 694 N N . LYS A 1 94 ? -11.136 -6.107 -4.009 1.00 95.56 94 LYS A N 1
ATOM 695 C CA . LYS A 1 94 ? -10.839 -4.677 -4.132 1.00 95.56 94 LYS A CA 1
ATOM 696 C C . LYS A 1 94 ? -11.170 -3.968 -2.826 1.00 95.56 94 LYS A C 1
ATOM 698 O O . LYS A 1 94 ? -12.242 -4.171 -2.246 1.00 95.56 94 LYS A O 1
ATOM 703 N N . LEU A 1 95 ? -10.239 -3.150 -2.354 1.00 94.69 95 LEU A N 1
ATOM 704 C CA . LEU A 1 95 ? -10.376 -2.383 -1.122 1.00 94.69 95 LEU A CA 1
ATOM 705 C C . LEU A 1 95 ? -11.531 -1.372 -1.221 1.00 94.69 95 LEU A C 1
ATOM 707 O O . LEU A 1 95 ? -11.723 -0.721 -2.246 1.00 94.69 95 LEU A O 1
ATOM 711 N N . ARG A 1 96 ? -12.301 -1.236 -0.140 1.00 91.88 96 ARG A N 1
ATOM 712 C CA . ARG A 1 96 ? -13.371 -0.246 0.009 1.00 91.88 96 ARG A CA 1
ATOM 713 C C . ARG A 1 96 ? -13.012 0.658 1.174 1.00 91.88 96 ARG A C 1
ATOM 715 O O . ARG A 1 96 ? 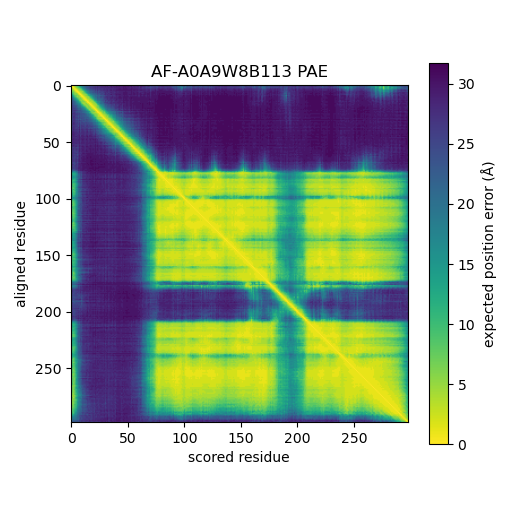-13.070 0.239 2.326 1.00 91.88 96 ARG A O 1
ATOM 722 N N . LEU A 1 97 ? -12.633 1.885 0.852 1.00 88.94 97 LEU A N 1
ATOM 723 C CA . LEU A 1 97 ? -12.313 2.912 1.835 1.00 88.94 97 LEU A CA 1
ATOM 724 C C . LEU A 1 97 ? -13.578 3.691 2.189 1.00 88.94 97 LEU A C 1
ATOM 726 O O . LEU A 1 97 ? -14.384 3.997 1.309 1.00 88.94 97 LEU A O 1
ATOM 730 N N . SER A 1 98 ? -13.772 4.001 3.470 1.00 82.50 98 SER A N 1
ATOM 731 C CA . SER A 1 98 ? -14.895 4.839 3.898 1.00 82.50 98 SER A CA 1
ATOM 732 C C . SER A 1 98 ? -14.575 6.327 3.879 1.00 82.50 98 SER A C 1
ATOM 734 O O . SER A 1 98 ? -15.498 7.127 3.738 1.00 82.50 98 SER A O 1
ATOM 736 N N . SER A 1 99 ? -13.294 6.694 3.973 1.00 75.25 99 SER A N 1
ATOM 737 C CA . SER A 1 99 ? -12.807 8.034 3.659 1.00 75.25 99 SER A CA 1
ATOM 738 C C . SER A 1 99 ? -11.907 7.995 2.425 1.00 75.25 99 SER A C 1
ATOM 740 O O . SER A 1 99 ? -11.134 7.062 2.234 1.00 75.25 99 SER A O 1
ATOM 742 N N . LYS A 1 100 ? -11.999 9.032 1.588 1.00 73.50 100 LYS A N 1
ATOM 743 C CA . LYS A 1 100 ? -11.086 9.255 0.456 1.00 73.50 100 LYS A CA 1
ATOM 744 C C . LYS A 1 100 ? -9.957 10.237 0.789 1.00 73.50 100 LYS A C 1
ATOM 746 O O . LYS A 1 100 ? -9.271 10.671 -0.131 1.00 73.50 100 LYS A O 1
ATOM 751 N N . GLU A 1 101 ? -9.815 10.637 2.054 1.00 77.88 101 GLU A N 1
ATOM 752 C CA . GLU A 1 101 ? -8.903 11.710 2.484 1.00 77.88 101 GLU A CA 1
ATOM 753 C C . GLU A 1 101 ? -7.454 11.241 2.684 1.00 77.88 101 GLU A C 1
ATOM 755 O O . GLU A 1 101 ? -6.549 12.051 2.553 1.00 77.88 101 GLU A O 1
ATOM 760 N N . GLY A 1 102 ? -7.217 9.958 2.982 1.00 89.06 102 GLY A N 1
ATOM 761 C CA . GLY A 1 102 ? -5.864 9.433 3.219 1.00 89.06 102 GLY A CA 1
ATOM 762 C C . GLY A 1 102 ? -5.166 8.999 1.932 1.00 89.06 102 GLY A C 1
ATOM 763 O O . GLY A 1 102 ? -4.229 9.633 1.459 1.00 89.06 102 GLY A O 1
ATOM 764 N N . PHE A 1 103 ? -5.649 7.910 1.345 1.00 93.88 103 PHE A N 1
ATOM 765 C CA . PHE A 1 103 ? -5.149 7.386 0.081 1.00 93.88 103 PHE A CA 1
ATOM 766 C C . PHE A 1 103 ? -6.311 6.897 -0.778 1.00 93.88 103 PHE A C 1
ATOM 768 O O . PHE A 1 103 ? -7.440 6.744 -0.305 1.00 93.88 103 PHE A O 1
ATOM 775 N N . GLU A 1 104 ? -6.037 6.643 -2.047 1.00 95.69 104 GLU A N 1
ATOM 776 C CA . GLU A 1 104 ? -6.947 5.925 -2.928 1.00 95.69 104 GLU A CA 1
ATOM 777 C C . GLU A 1 104 ? -6.211 4.869 -3.740 1.00 95.69 104 GLU A C 1
ATOM 779 O O . GLU A 1 104 ? -4.980 4.819 -3.761 1.00 95.69 104 GLU A O 1
ATOM 784 N N . VAL A 1 105 ? -6.988 3.977 -4.345 1.00 97.50 105 VAL A N 1
ATOM 785 C CA . VAL A 1 105 ? -6.465 2.905 -5.179 1.00 97.50 105 VAL A CA 1
ATOM 786 C C . VAL A 1 105 ? -7.369 2.689 -6.382 1.00 97.50 105 VAL A C 1
ATOM 788 O O . VAL A 1 105 ? -8.567 2.433 -6.230 1.00 97.50 105 VAL A O 1
ATOM 791 N N . ASP A 1 106 ? -6.763 2.728 -7.560 1.00 97.19 106 ASP A N 1
ATOM 792 C CA . ASP A 1 106 ? -7.374 2.336 -8.819 1.00 97.19 106 ASP A CA 1
ATOM 793 C C . ASP A 1 106 ? -6.851 0.965 -9.240 1.00 97.19 106 ASP A C 1
ATOM 795 O O . ASP A 1 106 ? -5.652 0.681 -9.198 1.00 97.19 106 ASP A O 1
ATOM 799 N N . TYR A 1 107 ? -7.773 0.087 -9.630 1.00 97.75 107 TYR A N 1
ATOM 800 C CA . TYR A 1 107 ? -7.454 -1.282 -10.019 1.00 97.75 107 TYR A CA 1
ATOM 801 C C . TYR A 1 107 ? -7.513 -1.425 -11.529 1.00 97.75 107 TYR A C 1
ATOM 803 O O . TYR A 1 107 ? -8.547 -1.184 -12.154 1.00 97.75 107 TYR A O 1
ATOM 811 N N . PHE A 1 108 ? -6.427 -1.938 -12.082 1.00 96.25 108 PHE A N 1
ATOM 812 C CA . PHE A 1 108 ? -6.339 -2.413 -13.448 1.00 96.25 108 PHE A CA 1
ATOM 813 C C . PHE A 1 108 ? -6.174 -3.929 -13.419 1.00 96.25 108 PHE A C 1
ATOM 815 O O . PHE A 1 108 ? -6.004 -4.540 -12.370 1.00 96.25 108 PHE A O 1
ATOM 822 N N . LYS A 1 109 ? -6.241 -4.568 -14.585 1.00 95.12 109 LYS A N 1
ATOM 823 C CA . LYS A 1 109 ? -6.249 -6.033 -14.681 1.00 95.12 109 LYS A CA 1
ATOM 824 C C . LYS A 1 109 ? -5.061 -6.708 -13.991 1.00 95.12 109 LYS A C 1
ATOM 826 O O . LYS A 1 109 ? -5.252 -7.726 -13.344 1.00 95.12 109 LYS A O 1
ATOM 831 N N . HIS A 1 110 ? -3.859 -6.152 -14.136 1.00 95.88 110 HIS A N 1
ATOM 832 C CA . HIS A 1 110 ? -2.615 -6.745 -13.627 1.00 95.88 110 HIS A CA 1
ATOM 833 C C . HIS A 1 110 ? -1.744 -5.774 -12.828 1.00 95.88 110 HIS A C 1
ATOM 835 O O . HIS A 1 110 ? -0.675 -6.159 -12.371 1.00 95.88 110 HIS A O 1
ATOM 841 N N . PHE A 1 111 ? -2.184 -4.530 -12.649 1.00 97.62 111 PHE A N 1
ATOM 842 C CA . PHE A 1 111 ? -1.529 -3.578 -11.762 1.00 97.62 111 PHE A CA 1
ATOM 843 C C . PHE A 1 111 ? -2.558 -2.726 -11.018 1.00 97.62 111 PHE A C 1
ATOM 845 O O . PHE A 1 111 ? -3.725 -2.648 -11.408 1.00 97.62 111 PHE A O 1
ATOM 852 N N . LYS A 1 112 ? -2.126 -2.092 -9.936 1.00 98.06 112 LYS A N 1
ATOM 853 C CA . LYS A 1 112 ? -2.899 -1.123 -9.160 1.00 98.06 112 LYS A CA 1
ATOM 854 C C . LYS A 1 112 ? -2.132 0.187 -9.148 1.00 98.06 112 LYS A C 1
ATOM 856 O O . LYS A 1 112 ? -0.904 0.173 -9.123 1.00 98.06 112 LYS A O 1
ATOM 861 N N . VAL A 1 113 ? -2.850 1.296 -9.118 1.00 98.25 113 VAL A N 1
ATOM 862 C CA . VAL A 1 113 ? -2.271 2.619 -8.889 1.00 98.25 113 VAL A CA 1
ATOM 863 C C . VAL A 1 113 ? -2.737 3.064 -7.521 1.00 98.25 113 VAL A C 1
ATOM 865 O O . VAL A 1 113 ? -3.935 3.085 -7.256 1.00 98.25 113 VAL A O 1
ATOM 868 N N . VAL A 1 114 ? -1.793 3.346 -6.632 1.00 98.06 114 VAL A N 1
ATOM 869 C CA . VAL A 1 114 ? -2.069 3.778 -5.264 1.00 98.06 114 VAL A CA 1
ATOM 870 C C . VAL A 1 114 ? -1.568 5.197 -5.111 1.00 98.06 114 VAL A C 1
ATOM 872 O O . VAL A 1 114 ? -0.384 5.449 -5.308 1.00 98.06 114 VAL A O 1
ATOM 875 N N . THR A 1 115 ? -2.454 6.103 -4.720 1.00 96.81 115 THR A N 1
ATOM 876 C CA . THR A 1 115 ? -2.108 7.509 -4.506 1.00 96.81 115 THR A CA 1
ATOM 877 C C . THR A 1 115 ? -2.273 7.836 -3.034 1.00 96.81 115 THR A C 1
ATOM 879 O O . THR A 1 115 ? -3.389 7.821 -2.508 1.00 96.81 115 THR A O 1
ATOM 882 N N . ASN A 1 116 ? -1.160 8.123 -2.358 1.00 95.62 116 ASN A N 1
ATOM 883 C CA . ASN A 1 116 ? -1.172 8.713 -1.027 1.00 95.62 116 ASN A CA 1
ATOM 884 C C . ASN A 1 116 ? -1.407 10.221 -1.170 1.00 95.62 116 ASN A C 1
ATOM 886 O O . ASN A 1 116 ? -0.546 10.952 -1.653 1.00 95.62 116 ASN A O 1
ATOM 890 N N . LYS A 1 117 ? -2.577 10.690 -0.736 1.00 93.19 117 LYS A N 1
ATOM 891 C CA . LYS A 1 117 ? -2.986 12.093 -0.884 1.00 93.19 117 LYS A CA 1
ATOM 892 C C . LYS A 1 117 ? -2.378 13.007 0.167 1.00 93.19 117 LYS A C 1
ATOM 894 O O . LYS A 1 117 ? -2.411 14.218 -0.011 1.00 93.19 117 LYS A O 1
ATOM 899 N N . LEU A 1 118 ? -1.864 12.439 1.257 1.00 92.25 118 LEU A N 1
ATOM 900 C CA . LEU A 1 118 ? -1.237 13.204 2.330 1.00 92.25 118 LEU A CA 1
ATOM 901 C C . LEU A 1 118 ? 0.213 13.569 1.993 1.00 92.25 118 LEU A C 1
ATOM 903 O O . LEU A 1 118 ? 0.675 14.624 2.410 1.00 92.25 118 LEU A O 1
ATOM 907 N N . GLU A 1 119 ? 0.892 12.732 1.206 1.00 93.50 119 GLU A N 1
ATOM 908 C CA . GLU A 1 119 ? 2.296 12.931 0.799 1.00 93.50 119 GLU A CA 1
ATOM 909 C C . GLU A 1 119 ? 2.453 13.264 -0.689 1.00 93.50 119 GLU A C 1
ATOM 911 O O . GLU A 1 119 ? 3.570 13.451 -1.162 1.00 93.50 119 GLU A O 1
ATOM 916 N N . GLU A 1 120 ? 1.346 13.291 -1.439 1.00 93.56 120 GLU A N 1
ATOM 917 C CA . GLU A 1 120 ? 1.329 13.471 -2.897 1.00 93.56 120 GLU A CA 1
ATOM 918 C C . GLU A 1 120 ? 2.202 12.437 -3.644 1.00 93.56 120 GLU A C 1
ATOM 920 O O . GLU A 1 120 ? 2.765 12.705 -4.705 1.00 93.56 120 GLU A O 1
ATOM 925 N N . GLU A 1 121 ? 2.294 11.216 -3.105 1.00 95.75 121 GLU A N 1
ATOM 926 C CA . GLU A 1 121 ? 3.056 10.116 -3.701 1.00 95.75 121 GLU A CA 1
ATOM 927 C C . GLU A 1 121 ? 2.144 9.143 -4.454 1.00 95.75 121 GLU A C 1
ATOM 929 O O . GLU A 1 121 ? 1.062 8.780 -3.989 1.00 95.75 121 GLU A O 1
ATOM 934 N N . THR A 1 122 ? 2.611 8.674 -5.612 1.00 97.31 122 THR A N 1
ATOM 935 C CA . THR A 1 122 ? 1.930 7.652 -6.416 1.00 97.31 122 THR A CA 1
ATOM 936 C C . THR A 1 122 ? 2.814 6.420 -6.562 1.00 97.31 122 THR A C 1
ATOM 938 O O . THR A 1 122 ? 4.007 6.533 -6.845 1.00 97.31 122 THR A O 1
ATOM 941 N N . TYR A 1 123 ? 2.215 5.244 -6.381 1.00 98.12 123 TYR A N 1
ATOM 942 C CA . TYR A 1 123 ? 2.870 3.944 -6.472 1.00 98.12 123 TYR A CA 1
ATOM 943 C C . TYR A 1 123 ? 2.144 3.063 -7.484 1.00 98.12 123 TYR A C 1
ATOM 945 O O . TYR A 1 123 ? 0.913 2.971 -7.469 1.00 98.12 123 TYR A O 1
ATOM 953 N N . VAL A 1 124 ? 2.903 2.370 -8.327 1.00 98.31 124 VAL A N 1
ATOM 954 C CA . VAL A 1 124 ? 2.363 1.408 -9.292 1.00 98.31 124 VAL A CA 1
ATOM 955 C C . VAL A 1 124 ? 2.708 0.007 -8.819 1.00 98.31 124 VAL A C 1
ATOM 957 O O . VAL A 1 124 ? 3.874 -0.367 -8.733 1.00 98.31 124 VAL A O 1
ATOM 960 N N . LEU A 1 125 ? 1.682 -0.766 -8.476 1.00 98.50 125 LEU A N 1
ATOM 961 C CA . LEU A 1 125 ? 1.822 -2.098 -7.898 1.00 98.50 125 LEU A CA 1
ATOM 962 C C . LEU A 1 125 ? 1.470 -3.151 -8.944 1.00 98.50 125 LEU A C 1
ATOM 964 O O . LEU A 1 125 ? 0.299 -3.322 -9.277 1.00 98.50 125 LEU A O 1
ATOM 968 N N . VAL A 1 126 ? 2.466 -3.849 -9.471 1.00 97.56 126 VAL A N 1
ATOM 969 C CA . VAL A 1 126 ? 2.339 -4.790 -10.588 1.00 97.56 126 VAL A CA 1
ATOM 970 C C . VAL A 1 126 ? 2.260 -6.217 -10.061 1.00 97.56 126 VAL A C 1
ATOM 972 O O . VAL A 1 126 ? 3.077 -6.632 -9.244 1.00 97.56 126 VAL A O 1
ATOM 975 N N . GLN A 1 127 ? 1.284 -6.993 -10.527 1.00 96.00 127 GLN A N 1
ATOM 976 C CA . GLN A 1 127 ? 1.155 -8.405 -10.179 1.00 96.00 127 GLN A CA 1
ATOM 977 C C . GLN A 1 127 ? 2.439 -9.162 -10.538 1.00 96.00 127 GLN A C 1
ATOM 979 O O . GLN A 1 127 ? 2.874 -9.125 -11.686 1.00 96.00 127 GLN A O 1
ATOM 984 N N . CYS A 1 128 ? 3.006 -9.897 -9.580 1.00 94.75 128 CYS A N 1
ATOM 985 C CA . CYS A 1 128 ? 4.250 -10.631 -9.793 1.00 94.75 128 CYS A CA 1
ATOM 986 C C . CYS A 1 128 ? 4.205 -11.550 -11.019 1.00 94.75 128 CYS A C 1
ATOM 988 O O . CYS A 1 128 ? 3.288 -12.367 -11.155 1.00 94.75 128 CYS A O 1
ATOM 990 N N . GLY A 1 129 ? 5.203 -11.418 -11.898 1.00 93.31 129 GLY A N 1
ATOM 991 C CA . GLY A 1 129 ? 5.297 -12.147 -13.169 1.00 93.31 129 GLY A CA 1
ATOM 992 C C . GLY A 1 129 ? 4.425 -11.606 -14.315 1.00 93.31 129 GLY A C 1
ATOM 993 O O . GLY A 1 129 ? 4.429 -12.187 -15.402 1.00 93.31 129 GLY A O 1
ATOM 994 N N . ALA A 1 130 ? 3.680 -10.516 -14.109 1.00 95.19 130 ALA A N 1
ATOM 995 C CA . ALA A 1 130 ? 3.038 -9.762 -15.186 1.00 95.19 130 ALA A CA 1
ATOM 996 C C . ALA A 1 130 ? 4.031 -8.759 -15.815 1.00 95.19 130 ALA A C 1
ATOM 998 O O . ALA A 1 130 ? 4.997 -8.365 -15.162 1.00 95.19 130 ALA A O 1
ATOM 999 N N . PRO A 1 131 ? 3.826 -8.336 -17.076 1.00 93.88 131 PRO A N 1
ATOM 1000 C CA . PRO A 1 131 ? 4.633 -7.275 -17.668 1.00 93.88 131 PRO A CA 1
ATOM 1001 C C . PRO A 1 131 ? 4.433 -5.952 -16.919 1.00 93.88 131 PRO A C 1
ATOM 1003 O O . PRO A 1 131 ? 3.315 -5.616 -16.528 1.00 93.88 131 PRO A O 1
ATOM 1006 N N . GLU A 1 132 ? 5.512 -5.189 -16.762 1.00 92.12 132 GLU A N 1
ATOM 1007 C CA . GLU A 1 132 ? 5.451 -3.833 -16.217 1.00 92.12 132 GLU A CA 1
ATOM 1008 C C . GLU A 1 132 ? 4.706 -2.905 -17.194 1.00 92.12 132 GLU A C 1
ATOM 1010 O O . GLU A 1 132 ? 5.024 -2.900 -18.393 1.00 92.12 132 GLU A O 1
ATOM 1015 N N . PRO A 1 133 ? 3.702 -2.138 -16.731 1.00 92.38 133 PRO A N 1
ATOM 1016 C CA . PRO A 1 133 ? 2.967 -1.232 -17.597 1.00 92.38 133 PRO A CA 1
ATOM 1017 C C . PRO A 1 133 ? 3.882 -0.103 -18.082 1.00 92.38 133 PRO A C 1
ATOM 1019 O O . PRO A 1 133 ? 4.648 0.469 -17.315 1.00 92.38 133 PRO A O 1
ATOM 1022 N N . GLN A 1 134 ? 3.784 0.220 -19.369 1.00 90.31 134 GLN A N 1
ATOM 1023 C CA . GLN A 1 134 ? 4.451 1.375 -19.962 1.00 90.31 134 GLN A CA 1
ATOM 1024 C C . GLN A 1 134 ? 3.439 2.513 -20.052 1.00 90.31 134 GLN A C 1
ATOM 1026 O O . GLN A 1 134 ? 2.343 2.308 -20.578 1.00 90.31 134 GLN A O 1
ATOM 1031 N N . PHE A 1 135 ? 3.799 3.682 -19.533 1.00 92.88 135 PHE A N 1
ATOM 1032 C CA . PHE A 1 135 ? 2.977 4.888 -19.600 1.00 92.88 135 PHE A CA 1
ATOM 1033 C C . PHE A 1 135 ? 3.582 5.849 -20.617 1.00 92.88 135 PHE A C 1
ATOM 1035 O O . PHE A 1 135 ? 4.795 6.057 -20.636 1.00 92.88 135 PHE A O 1
ATOM 1042 N N . ASP A 1 136 ? 2.741 6.408 -21.477 1.00 88.00 136 ASP A N 1
ATOM 1043 C CA . ASP A 1 136 ? 3.147 7.355 -22.511 1.00 88.00 136 ASP A CA 1
ATOM 1044 C C . ASP A 1 136 ? 2.096 8.460 -22.676 1.00 88.00 136 ASP A C 1
ATOM 1046 O O . ASP A 1 136 ? 1.046 8.448 -22.032 1.00 88.00 136 ASP A O 1
ATOM 1050 N N . ASP A 1 137 ? 2.370 9.425 -23.555 1.00 87.75 137 ASP A N 1
ATOM 1051 C CA . ASP A 1 137 ? 1.484 10.572 -23.790 1.00 87.75 137 ASP A CA 1
ATOM 1052 C C . ASP A 1 137 ? 0.058 10.175 -24.237 1.00 87.75 137 ASP A C 1
ATOM 1054 O O . ASP A 1 137 ? -0.873 10.971 -24.116 1.00 87.75 137 ASP A O 1
ATOM 1058 N N . ASN A 1 138 ? -0.136 8.957 -24.757 1.00 88.56 138 ASN A N 1
ATOM 1059 C CA . ASN A 1 138 ? -1.425 8.438 -25.219 1.00 88.56 138 ASN A CA 1
ATOM 1060 C C . ASN A 1 138 ? -2.079 7.469 -24.222 1.00 88.56 138 ASN A C 1
ATOM 1062 O O . ASN A 1 138 ? -3.282 7.211 -24.324 1.00 88.56 138 ASN A O 1
ATOM 1066 N N . TYR A 1 139 ? -1.313 6.915 -23.283 1.00 88.12 139 TYR A N 1
ATOM 1067 C CA . TYR A 1 139 ? -1.778 5.940 -22.307 1.00 88.12 139 TYR A CA 1
ATOM 1068 C C . TYR A 1 139 ? -1.338 6.324 -20.891 1.00 88.12 139 TYR A C 1
ATOM 1070 O O . TYR A 1 139 ? -0.195 6.104 -20.495 1.00 88.12 139 TYR A O 1
ATOM 1078 N N . MET A 1 140 ? -2.302 6.846 -20.122 1.00 91.94 140 MET A N 1
ATOM 1079 C CA . MET A 1 140 ? -2.135 7.311 -18.736 1.00 91.94 140 MET A CA 1
ATOM 1080 C C . MET A 1 140 ? -0.981 8.322 -18.578 1.00 91.94 140 MET A C 1
ATOM 1082 O O . MET A 1 140 ? -0.036 8.067 -17.826 1.00 91.94 140 MET A O 1
ATOM 1086 N N . PRO A 1 141 ? -1.035 9.475 -19.276 1.00 92.75 141 PRO A N 1
ATOM 1087 C CA . PRO A 1 141 ? 0.033 10.478 -19.253 1.00 92.75 141 PRO A CA 1
ATOM 1088 C C . PRO A 1 141 ? 0.328 11.017 -17.845 1.00 92.75 141 PRO A C 1
ATOM 1090 O O . PRO A 1 141 ? 1.456 11.408 -17.553 1.00 92.75 141 PRO A O 1
ATOM 1093 N N . GLU A 1 142 ? -0.653 10.995 -16.940 1.00 92.00 142 GLU A N 1
ATOM 1094 C CA . GLU A 1 142 ? -0.486 11.361 -15.532 1.00 92.00 142 GLU A CA 1
ATOM 1095 C C . GLU A 1 142 ? 0.494 10.453 -14.768 1.00 92.00 142 GLU A C 1
ATOM 1097 O O . GLU A 1 142 ? 1.023 10.863 -13.736 1.00 92.00 142 GLU A O 1
ATOM 1102 N N . LEU A 1 143 ? 0.778 9.250 -15.282 1.00 93.88 143 LEU A N 1
ATOM 1103 C CA . LEU A 1 143 ? 1.712 8.293 -14.686 1.00 93.88 143 LEU A CA 1
ATOM 1104 C C . LEU A 1 143 ? 3.092 8.268 -15.358 1.00 93.88 143 LEU A C 1
ATOM 1106 O O . LEU A 1 143 ? 3.990 7.597 -14.853 1.00 93.88 143 LEU A O 1
ATOM 1110 N N . ALA A 1 144 ? 3.307 9.017 -16.447 1.00 89.31 144 ALA A N 1
ATOM 1111 C CA . ALA A 1 144 ? 4.558 8.990 -17.216 1.00 89.31 144 ALA A CA 1
ATOM 1112 C C . ALA A 1 144 ? 5.807 9.412 -16.408 1.00 89.31 144 ALA A C 1
ATOM 1114 O O . ALA A 1 144 ? 6.928 9.062 -16.770 1.00 89.31 144 ALA A O 1
ATOM 1115 N N . GLY A 1 145 ? 5.628 10.157 -15.311 1.00 88.75 145 GLY A N 1
ATOM 1116 C CA . GLY A 1 145 ? 6.706 10.582 -14.408 1.00 88.75 145 GLY A CA 1
ATOM 1117 C C . GLY A 1 145 ? 6.844 9.756 -13.125 1.00 88.75 145 GLY A C 1
ATOM 1118 O O . GLY A 1 145 ? 7.679 10.087 -12.283 1.00 88.75 145 GLY A O 1
ATOM 1119 N N . VAL A 1 146 ? 6.020 8.724 -12.931 1.00 92.62 146 VAL A N 1
ATOM 1120 C CA . VAL A 1 146 ? 6.073 7.897 -11.721 1.00 92.62 146 VAL A CA 1
ATOM 1121 C C . VAL A 1 146 ? 7.311 7.008 -11.771 1.00 92.62 146 VAL A C 1
ATOM 1123 O O . VAL A 1 146 ? 7.586 6.380 -12.783 1.00 92.62 146 VAL A O 1
ATOM 1126 N N . THR A 1 147 ? 8.065 6.949 -10.672 1.00 94.12 147 THR A N 1
ATOM 1127 C CA . THR A 1 147 ? 9.285 6.125 -10.549 1.00 94.12 147 THR A CA 1
ATOM 1128 C C . THR A 1 147 ? 9.138 4.979 -9.552 1.00 94.12 147 THR A C 1
ATOM 1130 O O . THR A 1 147 ? 9.990 4.099 -9.489 1.00 94.12 147 THR A O 1
ATOM 1133 N N . LYS A 1 148 ? 8.067 4.971 -8.754 1.00 96.88 148 LYS A N 1
ATOM 1134 C CA . LYS A 1 148 ? 7.862 4.013 -7.665 1.00 96.88 148 LYS A CA 1
ATOM 1135 C C . LYS A 1 148 ? 7.017 2.828 -8.129 1.00 96.88 148 LYS A C 1
ATOM 1137 O O . LYS A 1 148 ? 5.801 2.790 -7.914 1.00 96.88 148 LYS A O 1
ATOM 1142 N N . PHE A 1 149 ? 7.677 1.880 -8.784 1.00 96.94 149 PHE A N 1
ATOM 1143 C CA . PHE A 1 149 ? 7.089 0.618 -9.227 1.00 96.94 149 PHE A CA 1
ATOM 1144 C C . PHE A 1 149 ? 7.428 -0.510 -8.257 1.00 96.94 149 PHE A C 1
ATOM 1146 O O . PHE A 1 149 ? 8.568 -0.650 -7.820 1.00 96.94 149 PHE A O 1
ATOM 1153 N N . PHE A 1 150 ? 6.437 -1.344 -7.951 1.00 97.38 150 PHE A N 1
ATOM 1154 C CA . PHE A 1 150 ? 6.601 -2.480 -7.053 1.00 97.38 150 PHE A CA 1
ATOM 1155 C C . PHE A 1 150 ? 5.966 -3.725 -7.643 1.00 97.38 150 PHE A C 1
ATOM 1157 O O . PHE A 1 150 ? 4.773 -3.744 -7.937 1.00 97.38 150 PHE A O 1
ATOM 1164 N N . GLU A 1 151 ? 6.745 -4.795 -7.744 1.00 95.50 151 GLU A N 1
ATOM 1165 C CA . GLU A 1 151 ? 6.199 -6.128 -7.958 1.00 95.50 151 GLU A CA 1
ATOM 1166 C C . GLU A 1 151 ? 5.520 -6.614 -6.664 1.00 95.50 151 GLU A C 1
ATOM 1168 O O . GLU A 1 151 ? 6.122 -6.568 -5.589 1.00 95.50 151 GLU A O 1
ATOM 1173 N N . ILE A 1 152 ? 4.264 -7.065 -6.752 1.00 95.50 152 ILE A N 1
ATOM 1174 C CA . ILE A 1 152 ? 3.469 -7.502 -5.600 1.00 95.50 152 ILE A CA 1
ATOM 1175 C C . ILE A 1 152 ? 3.082 -8.992 -5.681 1.00 95.50 152 ILE A C 1
ATOM 1177 O O . ILE A 1 152 ? 2.593 -9.452 -6.721 1.00 95.50 152 ILE A O 1
ATOM 1181 N N . PRO A 1 153 ? 3.236 -9.758 -4.581 1.00 93.81 153 PRO A N 1
ATOM 1182 C CA . PRO A 1 153 ? 3.858 -9.356 -3.312 1.00 93.81 153 PRO A CA 1
ATOM 1183 C C . PRO A 1 153 ? 5.397 -9.215 -3.418 1.00 93.81 153 PRO A C 1
ATOM 1185 O O . PRO A 1 153 ? 6.017 -9.991 -4.146 1.00 93.81 153 PRO A O 1
ATOM 1188 N N . PRO A 1 154 ? 6.038 -8.291 -2.671 1.00 92.19 154 PRO A N 1
ATOM 1189 C CA . PRO A 1 154 ? 7.495 -8.159 -2.652 1.00 92.19 154 PRO A CA 1
ATOM 1190 C C . PRO A 1 154 ? 8.146 -9.377 -1.985 1.00 92.19 154 PRO A C 1
ATOM 1192 O O . PRO A 1 154 ? 7.601 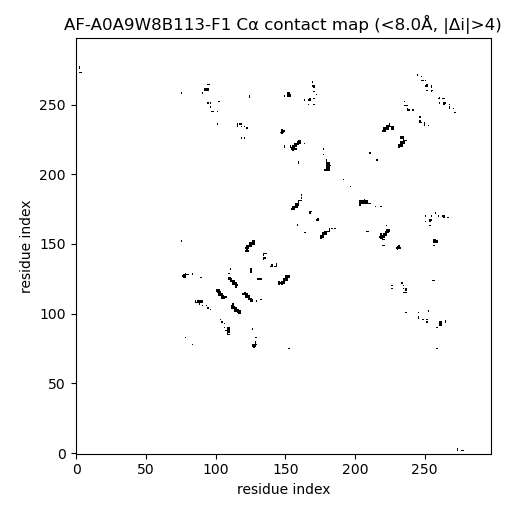-9.951 -1.036 1.00 92.19 154 PRO A O 1
ATOM 1195 N N . LYS A 1 155 ? 9.352 -9.752 -2.429 1.00 87.69 155 LYS A N 1
ATOM 1196 C CA . LYS A 1 155 ? 10.081 -10.912 -1.887 1.00 87.69 155 LYS A CA 1
ATOM 1197 C C . LYS A 1 155 ? 10.849 -10.558 -0.628 1.00 87.69 155 LYS A C 1
ATOM 1199 O O . LYS A 1 155 ? 11.038 -11.418 0.226 1.00 87.69 155 LYS A O 1
ATOM 1204 N N . ARG A 1 156 ? 11.335 -9.323 -0.520 1.00 85.94 156 ARG A N 1
ATOM 1205 C CA . ARG A 1 156 ? 12.029 -8.792 0.656 1.00 85.94 156 ARG A CA 1
ATOM 1206 C C . ARG A 1 156 ? 11.585 -7.363 0.894 1.00 85.94 156 ARG A C 1
ATOM 1208 O O . ARG A 1 156 ? 11.556 -6.557 -0.028 1.00 85.94 156 ARG A O 1
ATOM 1215 N N . TYR A 1 157 ? 11.290 -7.028 2.140 1.00 88.69 157 TYR A N 1
ATOM 1216 C CA . TYR A 1 157 ? 10.892 -5.672 2.497 1.00 88.69 157 TYR A CA 1
ATOM 1217 C C . TYR A 1 157 ? 11.629 -5.185 3.741 1.00 88.69 157 TYR A C 1
ATOM 1219 O O . TYR A 1 157 ? 12.234 -5.954 4.487 1.00 88.69 157 TYR A O 1
ATOM 1227 N N . ALA A 1 158 ? 11.602 -3.883 3.967 1.00 87.69 158 ALA A N 1
ATOM 1228 C CA . ALA A 1 158 ? 12.080 -3.264 5.185 1.00 87.69 158 ALA A CA 1
ATOM 1229 C C . ALA A 1 158 ? 11.017 -2.335 5.755 1.00 87.69 158 ALA A C 1
ATOM 1231 O O . ALA A 1 158 ? 10.194 -1.787 5.025 1.00 87.69 158 ALA A O 1
ATOM 1232 N N . THR A 1 159 ? 11.058 -2.139 7.067 1.00 85.62 159 THR A N 1
ATOM 1233 C CA . THR A 1 159 ? 10.311 -1.062 7.713 1.00 85.62 159 THR A CA 1
ATOM 1234 C C . THR A 1 159 ? 11.240 -0.233 8.581 1.00 85.62 159 THR A C 1
ATOM 1236 O O . THR A 1 159 ? 12.066 -0.770 9.321 1.00 85.62 159 THR A O 1
ATOM 1239 N N . LEU A 1 160 ? 11.085 1.083 8.482 1.00 82.75 160 LEU A N 1
ATOM 1240 C CA . LEU A 1 160 ? 11.710 2.084 9.343 1.00 82.75 160 LEU A CA 1
ATOM 1241 C C . LEU A 1 160 ? 10.707 2.627 10.384 1.00 82.75 160 LEU A C 1
ATOM 1243 O O . LEU A 1 160 ? 11.019 3.571 11.107 1.00 82.75 160 LEU A O 1
ATOM 1247 N N . GLN A 1 161 ? 9.503 2.040 10.464 1.00 75.94 161 GLN A N 1
ATOM 1248 C CA . GLN A 1 161 ? 8.417 2.409 11.376 1.00 75.94 161 GLN A CA 1
ATOM 1249 C C . GLN A 1 161 ? 7.855 1.194 12.133 1.00 75.94 161 GLN A C 1
ATOM 1251 O O . GLN A 1 161 ? 7.725 0.092 11.598 1.00 75.94 161 GLN A O 1
ATOM 1256 N N . ASN A 1 162 ? 7.455 1.408 13.390 1.00 74.19 162 ASN A N 1
ATOM 1257 C CA . ASN A 1 162 ? 6.916 0.338 14.242 1.00 74.19 162 ASN A CA 1
ATOM 1258 C C . ASN A 1 162 ? 5.446 0.029 13.995 1.00 74.19 162 ASN A C 1
ATOM 1260 O O . ASN A 1 162 ? 5.043 -1.120 14.149 1.00 74.19 162 ASN A O 1
ATOM 1264 N N . SER A 1 163 ? 4.643 1.036 13.644 1.00 79.50 163 SER A N 1
ATOM 1265 C CA . SER A 1 163 ? 3.222 0.846 13.335 1.00 79.50 163 SER A CA 1
ATOM 1266 C C . SER A 1 163 ? 3.038 -0.131 12.178 1.00 79.50 163 SER A C 1
ATOM 1268 O O . SER A 1 163 ? 2.188 -1.015 12.257 1.00 79.50 163 SER A O 1
ATOM 1270 N N . THR A 1 164 ? 3.902 -0.042 11.164 1.00 85.44 164 THR A N 1
ATOM 1271 C CA . THR A 1 164 ? 3.952 -0.968 10.031 1.00 85.44 164 THR A CA 1
ATOM 1272 C C . THR A 1 164 ? 4.019 -2.425 10.474 1.00 85.44 164 THR A C 1
ATOM 1274 O O . THR A 1 164 ? 3.272 -3.243 9.953 1.00 85.44 164 THR A O 1
ATOM 1277 N N . LEU A 1 165 ? 4.854 -2.763 11.465 1.00 81.25 165 LEU A N 1
ATOM 1278 C CA . LEU A 1 165 ? 4.983 -4.146 11.932 1.00 81.25 165 LEU A CA 1
ATOM 1279 C C . LEU A 1 165 ? 3.647 -4.695 12.447 1.00 81.25 165 LEU A C 1
ATOM 1281 O O . LEU A 1 165 ? 3.243 -5.780 12.045 1.00 81.25 165 LEU A O 1
ATOM 1285 N N . ALA A 1 166 ? 2.935 -3.920 13.269 1.00 83.44 166 ALA A N 1
ATOM 1286 C CA . ALA A 1 166 ? 1.642 -4.335 13.807 1.00 83.44 166 ALA A CA 1
ATOM 1287 C C . ALA A 1 166 ? 0.601 -4.561 12.695 1.00 83.44 166 ALA A C 1
ATOM 1289 O O . ALA A 1 166 ? -0.160 -5.525 12.741 1.00 83.44 166 ALA A O 1
ATOM 1290 N N . PHE A 1 167 ? 0.582 -3.706 11.667 1.00 89.88 167 PHE A N 1
ATOM 1291 C CA . PHE A 1 167 ? -0.306 -3.906 10.521 1.00 89.88 167 PHE A CA 1
ATOM 1292 C C . PHE A 1 167 ? 0.065 -5.144 9.706 1.00 89.88 167 PHE A C 1
ATOM 1294 O O . PHE A 1 167 ? -0.822 -5.903 9.327 1.00 89.88 167 PHE A O 1
ATOM 1301 N N . LEU A 1 168 ? 1.353 -5.374 9.451 1.00 88.12 168 LEU A N 1
ATOM 1302 C CA . LEU A 1 168 ? 1.813 -6.541 8.698 1.00 88.12 168 LEU A CA 1
ATOM 1303 C C . LEU A 1 168 ? 1.518 -7.856 9.431 1.00 88.12 168 LEU A C 1
ATOM 1305 O O . LEU A 1 168 ? 1.126 -8.828 8.787 1.00 88.12 168 LEU A O 1
ATOM 1309 N N . GLU A 1 169 ? 1.632 -7.876 10.760 1.00 85.25 169 GLU A N 1
ATOM 1310 C CA . GLU A 1 169 ? 1.230 -9.019 11.587 1.00 85.25 169 GLU A CA 1
ATOM 1311 C C . GLU A 1 169 ? -0.275 -9.309 11.465 1.00 85.25 169 GLU A C 1
ATOM 1313 O O . GLU A 1 169 ? -0.659 -10.453 11.227 1.00 85.25 169 GLU A O 1
ATOM 1318 N N . GLU A 1 170 ? -1.133 -8.284 11.547 1.00 87.94 170 GLU A N 1
ATOM 1319 C CA . GLU A 1 170 ? -2.586 -8.444 11.362 1.00 87.94 170 GLU A CA 1
ATOM 1320 C C . GLU A 1 170 ? -2.977 -8.879 9.942 1.00 87.94 170 GLU A C 1
ATOM 1322 O O . GLU A 1 170 ? -4.007 -9.534 9.759 1.00 87.94 170 GLU A O 1
ATOM 1327 N N . LEU A 1 171 ? -2.156 -8.538 8.945 1.00 92.12 171 LEU A N 1
ATOM 1328 C CA . LEU A 1 171 ? -2.298 -8.965 7.550 1.00 92.12 171 LEU A CA 1
ATOM 1329 C C . LEU A 1 171 ? -1.711 -10.356 7.276 1.00 92.12 171 LEU A C 1
ATOM 1331 O O . LEU A 1 171 ? -1.718 -10.805 6.126 1.00 92.12 171 LEU A O 1
ATOM 1335 N N . GLU A 1 172 ? -1.205 -11.033 8.310 1.00 90.00 172 GLU A N 1
ATOM 1336 C CA . GLU A 1 172 ? -0.586 -12.357 8.222 1.00 90.00 172 GLU A CA 1
ATOM 1337 C C . GLU A 1 172 ? 0.609 -12.385 7.250 1.00 90.00 172 GLU A C 1
ATOM 1339 O O . GLU A 1 172 ? 0.903 -13.394 6.600 1.00 90.00 172 GLU A O 1
ATOM 1344 N N . VAL A 1 173 ? 1.317 -11.258 7.133 1.00 85.31 173 VAL A N 1
ATOM 1345 C CA . VAL A 1 173 ? 2.527 -11.145 6.321 1.00 85.31 173 VAL A CA 1
ATOM 1346 C C . VAL A 1 173 ? 3.702 -11.677 7.137 1.00 85.31 173 VAL A C 1
ATOM 1348 O O . VAL A 1 173 ? 4.149 -11.076 8.113 1.00 85.31 173 VAL A O 1
ATOM 1351 N N . SER A 1 174 ? 4.195 -12.847 6.735 1.00 70.94 174 SER A N 1
ATOM 1352 C CA . SER A 1 174 ? 5.371 -13.474 7.343 1.00 70.94 174 SER A CA 1
ATOM 1353 C C . SER A 1 174 ? 6.666 -12.763 6.917 1.00 70.94 174 SER A C 1
ATOM 1355 O O . SER A 1 174 ? 6.735 -12.259 5.799 1.00 70.94 174 SER A O 1
ATOM 1357 N N . PRO A 1 175 ? 7.715 -12.747 7.760 1.00 57.81 175 PRO A N 1
ATOM 1358 C CA . PRO A 1 175 ? 8.931 -11.980 7.495 1.00 57.81 175 PRO A CA 1
ATOM 1359 C C . PRO A 1 175 ? 9.792 -12.588 6.376 1.00 57.81 175 PRO A C 1
ATOM 1361 O O . PRO A 1 175 ? 10.273 -13.715 6.494 1.00 57.81 175 PRO A O 1
ATOM 1364 N N . PRO A 1 176 ? 10.077 -11.800 5.331 1.00 61.69 176 PRO A N 1
ATOM 1365 C CA . PRO A 1 176 ? 11.453 -11.548 4.892 1.00 61.69 176 PRO A CA 1
ATOM 1366 C C . PRO A 1 176 ? 11.793 -10.059 5.067 1.00 61.69 176 PRO A C 1
ATOM 1368 O O . PRO A 1 176 ? 12.012 -9.316 4.109 1.00 61.69 176 PRO A O 1
ATOM 1371 N N . MET A 1 177 ? 11.803 -9.624 6.330 1.00 69.00 177 MET A N 1
ATOM 1372 C CA . MET A 1 177 ? 11.879 -8.217 6.719 1.00 69.00 177 MET A CA 1
ATOM 1373 C C . MET A 1 177 ? 13.260 -7.828 7.273 1.00 69.00 177 MET A C 1
ATOM 1375 O O . MET A 1 177 ? 13.779 -8.491 8.178 1.00 69.00 177 MET A O 1
ATOM 1379 N N . ILE A 1 178 ? 13.830 -6.713 6.804 1.00 68.38 178 ILE A N 1
ATOM 1380 C CA . ILE A 1 178 ? 14.893 -5.988 7.521 1.00 68.38 178 ILE A CA 1
ATOM 1381 C C . ILE A 1 178 ? 14.230 -4.914 8.391 1.00 68.38 178 ILE A C 1
ATOM 1383 O O . ILE A 1 178 ? 13.517 -4.057 7.880 1.00 68.38 178 ILE A O 1
ATOM 1387 N N . VAL A 1 179 ? 14.490 -4.928 9.699 1.00 64.12 179 VAL A N 1
ATOM 1388 C CA . VAL A 1 179 ? 14.098 -3.838 10.610 1.00 64.12 179 VAL A CA 1
ATOM 1389 C C . VAL A 1 179 ? 15.374 -3.187 11.136 1.00 64.12 179 VAL A C 1
ATOM 1391 O O . VAL A 1 179 ? 15.986 -3.707 12.075 1.00 64.12 179 VAL A O 1
ATOM 1394 N N . PRO A 1 180 ? 15.856 -2.105 10.505 1.00 56.97 180 PRO A N 1
ATOM 1395 C CA . PRO A 1 180 ? 16.893 -1.263 11.085 1.00 56.97 180 PRO A CA 1
ATOM 1396 C C . PRO A 1 180 ? 16.381 -0.743 12.422 1.00 56.97 180 PRO A C 1
ATOM 1398 O O . PRO A 1 180 ? 15.209 -0.390 12.546 1.00 56.97 180 PRO A O 1
ATOM 1401 N N . GLY A 1 181 ? 17.221 -0.809 13.450 1.00 52.22 181 GLY A N 1
ATOM 1402 C CA . GLY A 1 181 ? 16.756 -0.739 14.824 1.00 52.22 181 GLY A CA 1
ATOM 1403 C C . GLY A 1 181 ? 15.958 0.511 15.107 1.00 52.22 181 GLY A C 1
ATOM 1404 O O . GLY A 1 181 ? 16.440 1.640 15.012 1.00 52.22 181 GLY A O 1
ATOM 1405 N N . SER A 1 182 ? 14.724 0.240 15.493 1.00 46.28 182 SER A N 1
ATOM 1406 C CA . SER A 1 182 ? 13.757 1.215 15.926 1.00 46.28 182 SER A CA 1
ATOM 1407 C C . SER A 1 182 ? 13.929 1.509 17.414 1.00 46.28 182 SER A C 1
ATOM 1409 O O . SER A 1 182 ? 14.263 0.630 18.212 1.00 46.28 182 SER A O 1
ATOM 1411 N N . SER A 1 183 ? 13.705 2.763 17.799 1.00 42.91 183 SER A N 1
ATOM 1412 C CA . SER A 1 183 ? 13.912 3.279 19.156 1.00 42.91 183 SER A CA 1
ATOM 1413 C C . SER A 1 183 ? 12.866 2.827 20.180 1.00 42.91 183 SER A C 1
ATOM 1415 O O . SER A 1 183 ? 13.014 3.128 21.363 1.00 42.91 183 SER A O 1
ATOM 1417 N N . SER A 1 184 ? 11.846 2.062 19.782 1.00 43.91 184 SER A N 1
ATOM 1418 C CA . SER A 1 184 ? 10.935 1.426 20.733 1.00 43.91 184 SER A CA 1
ATOM 1419 C C . SER A 1 184 ? 10.774 -0.052 20.417 1.00 43.91 184 SER A C 1
ATOM 1421 O O . SER A 1 184 ? 10.387 -0.415 19.308 1.00 43.91 184 SER A O 1
ATOM 1423 N N . ALA A 1 185 ? 11.065 -0.891 21.411 1.00 40.97 185 ALA A N 1
ATOM 1424 C CA . ALA A 1 185 ? 10.804 -2.322 21.363 1.00 40.97 185 ALA A CA 1
ATOM 1425 C C . ALA A 1 185 ? 9.370 -2.586 20.858 1.00 40.97 185 ALA A C 1
ATOM 1427 O O . ALA A 1 185 ? 8.455 -1.875 21.290 1.00 40.97 185 ALA A O 1
ATOM 1428 N N . PRO A 1 186 ? 9.148 -3.578 19.973 1.00 44.12 186 PRO A N 1
ATOM 1429 C CA . PRO A 1 186 ? 7.796 -3.966 19.597 1.00 44.12 186 PRO A CA 1
ATOM 1430 C C . PRO A 1 186 ? 7.007 -4.297 20.867 1.00 44.12 186 PRO A C 1
ATOM 1432 O O . PRO A 1 186 ? 7.542 -4.892 21.809 1.00 44.12 186 PRO A O 1
ATOM 1435 N N . TYR A 1 187 ? 5.750 -3.856 20.910 1.00 39.69 187 TYR A N 1
ATOM 1436 C CA . TYR A 1 187 ? 4.817 -4.157 21.989 1.00 39.69 187 TYR A CA 1
ATOM 1437 C C . TYR A 1 187 ? 4.759 -5.678 22.179 1.00 39.69 187 TYR A C 1
ATOM 1439 O O . TYR A 1 187 ? 4.239 -6.403 21.337 1.00 39.69 187 TYR A O 1
ATOM 1447 N N . ARG A 1 188 ? 5.358 -6.176 23.265 1.00 44.53 188 ARG A N 1
ATOM 1448 C CA . ARG A 1 188 ? 5.311 -7.594 23.628 1.00 44.53 188 ARG A CA 1
ATOM 1449 C C . ARG A 1 188 ? 3.929 -7.868 24.208 1.00 44.53 188 ARG A C 1
ATOM 1451 O O . ARG A 1 188 ? 3.610 -7.330 25.267 1.00 44.53 188 ARG A O 1
ATOM 1458 N N . ASP A 1 189 ? 3.129 -8.712 23.557 1.00 41.06 189 ASP A N 1
ATOM 1459 C CA . ASP A 1 189 ? 1.973 -9.310 24.228 1.00 41.06 189 ASP A CA 1
ATOM 1460 C C . ASP A 1 189 ? 2.499 -10.106 25.435 1.00 41.06 189 ASP A C 1
ATOM 1462 O O . ASP A 1 189 ? 3.312 -11.024 25.294 1.00 41.06 189 ASP A O 1
ATOM 1466 N N . GLY A 1 190 ? 2.056 -9.743 26.641 1.00 42.31 190 GLY A N 1
ATOM 1467 C CA . GLY A 1 190 ? 2.409 -10.441 27.878 1.00 42.31 190 GLY A CA 1
ATOM 1468 C C . GLY A 1 190 ? 1.998 -11.919 27.883 1.00 42.31 190 GLY A C 1
ATOM 1469 O O . GLY A 1 190 ? 2.490 -12.673 28.717 1.00 42.31 190 GLY A O 1
ATOM 1470 N N . ARG A 1 191 ? 1.146 -12.352 26.941 1.00 44.38 191 ARG A N 1
ATOM 1471 C CA . ARG A 1 191 ? 0.744 -13.754 26.754 1.00 44.38 191 ARG A CA 1
ATOM 1472 C C . ARG A 1 191 ? 1.792 -14.625 26.058 1.00 44.38 191 ARG A C 1
ATOM 1474 O O . ARG A 1 191 ? 1.708 -15.843 26.171 1.00 44.38 191 ARG A O 1
ATOM 1481 N N . ASP A 1 192 ? 2.788 -14.036 25.393 1.00 46.38 192 ASP A N 1
ATOM 1482 C CA . ASP A 1 192 ? 3.839 -14.782 24.674 1.00 46.38 192 ASP A CA 1
ATOM 1483 C C . ASP A 1 192 ? 5.136 -14.937 25.497 1.00 46.38 192 ASP A C 1
ATOM 1485 O O . ASP A 1 192 ? 6.175 -15.388 25.015 1.00 46.38 192 ASP A O 1
ATOM 1489 N N . MET A 1 193 ? 5.083 -14.574 26.783 1.00 45.06 193 MET A N 1
ATOM 1490 C CA . MET A 1 193 ? 6.213 -14.697 27.709 1.00 45.06 193 MET A CA 1
ATOM 1491 C C . MET A 1 193 ? 6.534 -16.149 28.082 1.00 45.06 193 MET A C 1
ATOM 1493 O O . MET A 1 193 ? 7.629 -16.397 28.584 1.00 45.06 193 MET A O 1
ATOM 1497 N N . GLU A 1 194 ? 5.620 -17.096 27.844 1.00 46.19 194 GLU A N 1
ATOM 1498 C CA . GLU A 1 194 ? 5.714 -18.414 28.477 1.00 46.19 194 GLU A CA 1
ATOM 1499 C C . GLU A 1 194 ? 5.990 -19.591 27.534 1.00 46.19 194 GLU A C 1
ATOM 1501 O O . GLU A 1 194 ? 6.373 -20.635 28.047 1.00 46.19 194 GLU A O 1
ATOM 1506 N N . ASN A 1 195 ? 5.890 -19.487 26.193 1.00 44.09 195 ASN A N 1
ATOM 1507 C CA . ASN A 1 195 ? 6.255 -20.659 25.365 1.00 44.09 195 ASN A CA 1
ATOM 1508 C C . ASN A 1 195 ? 6.619 -20.493 23.879 1.00 44.09 195 ASN A C 1
ATOM 1510 O O . ASN A 1 195 ? 6.832 -21.507 23.209 1.00 44.09 195 ASN A O 1
ATOM 1514 N N . LYS A 1 196 ? 6.772 -19.284 23.328 1.00 42.25 196 LYS A N 1
ATOM 1515 C CA . LYS A 1 196 ? 7.382 -19.121 21.998 1.00 42.25 196 LYS A CA 1
ATOM 1516 C C . LYS A 1 196 ? 8.312 -17.915 21.998 1.00 42.25 196 LYS A C 1
ATOM 1518 O O . LYS A 1 196 ? 7.857 -16.793 21.817 1.00 42.25 196 LYS A O 1
ATOM 1523 N N . PRO A 1 197 ? 9.637 -18.091 22.158 1.00 43.31 197 PRO A N 1
ATOM 1524 C CA . PRO A 1 197 ? 10.537 -17.018 21.787 1.00 43.31 197 PRO A CA 1
ATOM 1525 C C . PRO A 1 197 ? 10.345 -16.810 20.288 1.00 43.31 197 PRO A C 1
ATOM 1527 O 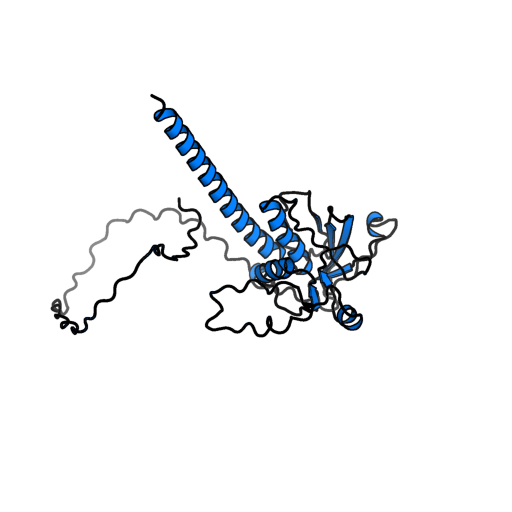O . PRO A 1 197 ? 10.798 -17.630 19.485 1.00 43.31 197 PRO A O 1
ATOM 1530 N N . ASN A 1 198 ? 9.666 -15.731 19.906 1.00 44.34 198 ASN A N 1
ATOM 1531 C CA . ASN A 1 198 ? 9.653 -15.257 18.535 1.00 44.34 198 ASN A CA 1
ATOM 1532 C C . ASN A 1 198 ? 11.090 -14.786 18.237 1.00 44.34 198 ASN A C 1
ATOM 1534 O O . ASN A 1 198 ? 11.461 -13.620 18.367 1.00 44.34 198 ASN A O 1
ATOM 1538 N N . LYS A 1 199 ? 11.969 -15.760 17.964 1.00 42.41 199 LYS A N 1
ATOM 1539 C CA . LYS A 1 199 ? 13.428 -15.621 17.813 1.00 42.41 199 LYS A CA 1
ATOM 1540 C C . LYS A 1 199 ? 13.778 -14.632 16.696 1.00 42.41 199 LYS A C 1
ATOM 1542 O O . LYS A 1 199 ? 14.885 -14.103 16.670 1.00 42.41 199 LYS A O 1
ATOM 1547 N N . ALA A 1 200 ? 12.811 -14.370 15.820 1.00 45.84 200 ALA A N 1
ATOM 1548 C CA . ALA A 1 200 ? 12.852 -13.413 14.732 1.00 45.84 200 ALA A CA 1
ATOM 1549 C C . ALA A 1 200 ? 12.491 -11.967 15.131 1.00 45.84 200 ALA A C 1
ATOM 1551 O O . ALA A 1 200 ? 12.382 -11.146 14.241 1.00 45.84 200 ALA A O 1
ATOM 1552 N N . LEU A 1 201 ? 12.312 -11.610 16.409 1.00 47.56 201 LEU A N 1
ATOM 1553 C CA . LEU A 1 201 ? 12.101 -10.201 16.815 1.00 47.56 201 LEU A CA 1
ATOM 1554 C C . LEU A 1 201 ? 13.220 -9.652 17.715 1.00 47.56 201 LEU A C 1
ATOM 1556 O O . LEU A 1 201 ? 13.528 -8.465 17.675 1.00 47.56 201 LEU A O 1
ATOM 1560 N N . ASN A 1 202 ? 13.938 -10.513 18.443 1.00 39.72 202 ASN A N 1
ATOM 1561 C CA . ASN A 1 202 ? 14.997 -10.085 19.371 1.00 39.72 202 ASN A CA 1
ATOM 1562 C C . ASN A 1 202 ? 16.345 -9.717 18.715 1.00 39.72 202 ASN A C 1
ATOM 1564 O O . ASN A 1 202 ? 17.275 -9.339 19.425 1.00 39.72 202 ASN A O 1
ATOM 1568 N N . LYS A 1 203 ? 16.492 -9.825 17.387 1.00 43.12 203 LYS A N 1
ATOM 1569 C CA . LYS A 1 203 ? 17.752 -9.508 16.679 1.00 43.12 203 LYS A CA 1
ATOM 1570 C C . LYS A 1 203 ? 17.820 -8.067 16.141 1.00 43.12 203 LYS A C 1
ATOM 1572 O O . LYS A 1 203 ? 18.854 -7.657 15.626 1.00 43.12 203 LYS A O 1
ATOM 1577 N N . TYR A 1 204 ? 16.749 -7.288 16.266 1.00 48.34 204 TYR A N 1
ATOM 1578 C CA . TYR A 1 204 ? 16.539 -6.071 15.470 1.00 48.34 204 TYR A CA 1
ATOM 1579 C C . TYR A 1 204 ? 16.852 -4.763 16.211 1.00 48.34 204 TYR A C 1
ATOM 1581 O O . TYR A 1 204 ? 16.275 -3.725 15.915 1.00 48.34 204 TYR A O 1
ATOM 1589 N N . VAL A 1 205 ? 17.775 -4.782 17.178 1.00 39.59 205 VAL A N 1
ATOM 1590 C CA . VAL A 1 205 ? 18.143 -3.585 17.955 1.00 39.59 205 VAL A CA 1
ATOM 1591 C C . VAL A 1 205 ? 19.514 -3.066 17.517 1.00 39.59 205 VAL A C 1
ATOM 1593 O O . VAL A 1 205 ? 20.550 -3.487 18.022 1.00 39.59 205 VAL A O 1
ATOM 1596 N N . GLY A 1 206 ? 19.513 -2.126 16.576 1.00 40.25 206 GLY A N 1
ATOM 1597 C CA . GLY A 1 206 ? 20.649 -1.254 16.272 1.00 40.25 206 GLY A CA 1
ATOM 1598 C C . GLY A 1 206 ? 20.144 0.062 15.690 1.00 40.25 206 GLY A C 1
ATOM 1599 O O . GLY A 1 206 ? 19.584 0.044 14.607 1.00 40.25 206 GLY A O 1
ATOM 1600 N N . ILE A 1 207 ? 20.304 1.172 16.415 1.00 43.59 207 ILE A N 1
ATOM 1601 C CA . ILE A 1 207 ? 19.737 2.495 16.098 1.00 43.59 207 ILE A CA 1
ATOM 1602 C C . ILE A 1 207 ? 20.199 2.952 14.706 1.00 43.59 207 ILE A C 1
ATOM 1604 O O . ILE A 1 207 ? 21.297 3.486 14.555 1.00 43.59 207 ILE A O 1
ATOM 1608 N N . ASN A 1 208 ? 19.376 2.738 13.684 1.00 51.09 208 ASN A N 1
ATOM 1609 C CA . ASN A 1 208 ? 19.580 3.313 12.364 1.00 51.09 208 ASN A CA 1
ATOM 1610 C C . ASN A 1 208 ? 18.211 3.617 11.755 1.00 51.09 208 ASN A C 1
ATOM 1612 O O . ASN A 1 208 ? 17.439 2.705 11.487 1.00 51.09 208 ASN A O 1
ATOM 1616 N N . TYR A 1 209 ? 17.921 4.899 11.534 1.00 65.00 209 TYR A N 1
ATOM 1617 C CA . TYR A 1 209 ? 16.686 5.372 10.892 1.00 65.00 209 TYR A CA 1
ATOM 1618 C C . TYR A 1 209 ? 16.743 5.275 9.359 1.00 65.00 209 TYR A C 1
ATOM 1620 O O . TYR A 1 209 ? 15.899 5.834 8.666 1.00 65.00 209 TYR A O 1
ATOM 1628 N N . SER A 1 210 ? 17.763 4.609 8.819 1.00 73.94 210 SER A N 1
ATOM 1629 C CA . SER A 1 210 ? 18.008 4.467 7.388 1.00 73.94 210 SER A CA 1
ATOM 1630 C C . SER A 1 210 ? 18.573 3.085 7.071 1.00 73.94 210 SER A C 1
ATOM 1632 O O . SER A 1 210 ? 19.146 2.412 7.931 1.00 73.94 210 SER A O 1
ATOM 1634 N N . LEU A 1 211 ? 18.429 2.651 5.823 1.00 80.88 211 LEU A N 1
ATOM 1635 C CA . LEU A 1 211 ? 19.132 1.473 5.327 1.00 80.88 211 LEU A CA 1
ATOM 1636 C C . LEU A 1 211 ? 20.551 1.856 4.901 1.00 80.88 211 LEU A C 1
ATOM 1638 O O . LEU A 1 211 ? 20.772 2.902 4.296 1.00 80.88 211 LEU A O 1
ATOM 1642 N N . THR A 1 212 ? 21.522 0.982 5.168 1.00 84.69 212 THR A N 1
ATOM 1643 C CA . THR A 1 212 ? 22.808 1.049 4.455 1.00 84.69 212 THR A CA 1
ATOM 1644 C C . THR A 1 212 ? 22.586 0.778 2.961 1.00 84.69 212 THR A C 1
ATOM 1646 O O . THR A 1 212 ? 21.633 0.069 2.624 1.00 84.69 212 THR A O 1
ATOM 1649 N N . PRO A 1 213 ? 23.476 1.234 2.057 1.00 87.50 213 PRO A N 1
ATOM 1650 C CA . PRO A 1 213 ? 23.342 0.956 0.624 1.00 87.50 213 PRO A CA 1
ATOM 1651 C C . PRO A 1 213 ? 23.162 -0.536 0.322 1.00 87.50 213 PRO A C 1
ATOM 1653 O O . PRO A 1 213 ? 22.266 -0.921 -0.415 1.00 87.50 213 PRO A O 1
ATOM 1656 N N . ARG A 1 214 ? 23.926 -1.405 0.995 1.00 84.69 214 ARG A N 1
ATOM 1657 C CA . ARG A 1 214 ? 23.781 -2.860 0.859 1.00 84.69 214 ARG A CA 1
ATOM 1658 C C . ARG A 1 214 ? 22.393 -3.362 1.272 1.00 84.69 214 ARG A C 1
ATOM 1660 O O . ARG A 1 214 ? 21.831 -4.210 0.595 1.00 84.69 214 ARG A O 1
ATOM 1667 N N . GLN A 1 215 ? 21.852 -2.870 2.385 1.00 84.94 215 GLN A N 1
ATOM 1668 C CA . GLN A 1 215 ? 20.517 -3.272 2.838 1.00 84.94 215 GLN A CA 1
ATOM 1669 C C . GLN A 1 215 ? 19.418 -2.771 1.897 1.00 84.94 215 GLN A C 1
ATOM 1671 O O . GLN A 1 215 ? 18.427 -3.468 1.726 1.00 84.94 215 GLN A O 1
ATOM 1676 N N . TYR A 1 216 ? 19.597 -1.592 1.296 1.00 88.19 216 TYR A N 1
ATOM 1677 C CA . TYR A 1 216 ? 18.683 -1.049 0.293 1.00 88.19 216 TYR A CA 1
ATOM 1678 C C . TYR A 1 216 ? 18.680 -1.879 -1.001 1.00 88.19 216 TYR A C 1
ATOM 1680 O O . TYR A 1 216 ? 17.618 -2.165 -1.549 1.00 88.19 216 TYR A O 1
ATOM 1688 N N . GLU A 1 217 ? 19.849 -2.331 -1.464 1.00 89.94 217 GLU A N 1
ATOM 1689 C CA . GLU A 1 217 ? 19.945 -3.237 -2.619 1.00 89.94 217 GLU A CA 1
ATOM 1690 C C . GLU A 1 217 ? 19.301 -4.603 -2.356 1.00 89.94 217 GLU A C 1
ATOM 1692 O O . GLU A 1 217 ? 18.762 -5.234 -3.257 1.00 89.94 217 GLU A O 1
ATOM 1697 N N . GLU A 1 218 ? 19.328 -5.059 -1.106 1.00 86.25 218 GLU A N 1
ATOM 1698 C CA . GLU A 1 218 ? 18.828 -6.369 -0.699 1.00 86.25 218 GLU A CA 1
ATOM 1699 C C . GLU A 1 218 ? 17.297 -6.471 -0.566 1.00 86.25 218 GLU A C 1
ATOM 1701 O O . GLU A 1 218 ? 16.795 -7.583 -0.396 1.00 86.25 218 GLU A O 1
ATOM 1706 N N . VAL A 1 219 ? 16.564 -5.357 -0.590 1.00 89.56 219 VAL A N 1
ATOM 1707 C CA . VAL A 1 219 ? 15.099 -5.323 -0.435 1.00 89.56 219 VAL A CA 1
ATOM 1708 C C . VAL A 1 219 ? 14.416 -4.797 -1.692 1.00 89.56 219 VAL A C 1
ATOM 1710 O O . VAL A 1 219 ? 15.031 -4.081 -2.480 1.00 89.56 219 VAL A O 1
ATOM 1713 N N . ASP A 1 220 ? 13.138 -5.129 -1.848 1.00 92.94 220 ASP A N 1
ATOM 1714 C CA . ASP A 1 220 ? 12.281 -4.702 -2.960 1.00 92.94 2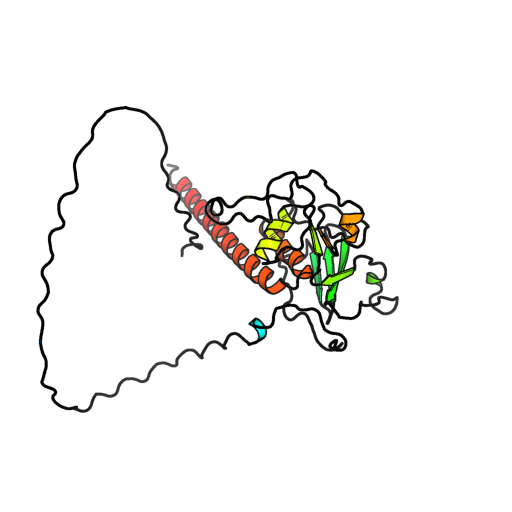20 ASP A CA 1
ATOM 1715 C C . ASP A 1 220 ? 11.357 -3.540 -2.551 1.00 92.94 220 ASP A C 1
ATOM 1717 O O . ASP A 1 220 ? 10.872 -2.793 -3.392 1.00 92.94 220 ASP A O 1
ATOM 1721 N N . LEU A 1 221 ? 11.115 -3.380 -1.245 1.00 94.38 221 LEU A N 1
ATOM 1722 C CA . LEU A 1 221 ? 10.188 -2.399 -0.679 1.00 94.38 221 LEU A CA 1
ATOM 1723 C C . LEU A 1 221 ? 10.689 -1.891 0.676 1.00 94.38 221 LEU A C 1
ATOM 1725 O O . LEU A 1 221 ? 11.161 -2.670 1.503 1.00 94.38 221 LEU A O 1
ATOM 1729 N N . VAL A 1 222 ? 10.539 -0.596 0.940 1.00 92.94 222 VAL A N 1
ATOM 1730 C CA . VAL A 1 222 ? 10.882 0.045 2.213 1.00 92.94 222 VAL A CA 1
ATOM 1731 C C . VAL A 1 222 ? 9.722 0.917 2.676 1.00 92.94 222 VAL A C 1
ATOM 1733 O O . VAL A 1 222 ? 9.431 1.935 2.060 1.00 92.94 222 VAL A O 1
ATOM 1736 N N . PHE A 1 223 ? 9.097 0.566 3.796 1.00 92.44 223 PHE A N 1
ATOM 1737 C CA . PHE A 1 223 ? 8.165 1.463 4.478 1.00 92.44 223 PHE A CA 1
ATOM 1738 C C . PHE A 1 223 ? 8.943 2.465 5.329 1.00 92.44 223 PHE A C 1
ATOM 1740 O O . PHE A 1 223 ? 9.735 2.073 6.193 1.00 92.44 223 PHE A O 1
ATOM 1747 N N . ALA A 1 224 ? 8.731 3.755 5.091 1.00 88.75 224 ALA A N 1
ATOM 1748 C CA . ALA A 1 224 ? 9.406 4.832 5.798 1.00 88.75 224 ALA A CA 1
ATOM 1749 C C . ALA A 1 224 ? 8.432 5.928 6.214 1.00 88.75 224 ALA A C 1
ATOM 1751 O O . ALA A 1 224 ? 7.503 6.252 5.491 1.00 88.75 224 ALA A O 1
ATOM 1752 N N . GLY A 1 225 ? 8.689 6.554 7.361 1.00 83.94 225 GLY A N 1
ATOM 1753 C CA . GLY A 1 225 ? 7.784 7.568 7.904 1.00 83.94 225 GLY A CA 1
ATOM 1754 C C . GLY A 1 225 ? 7.905 8.965 7.328 1.00 83.94 225 GLY A C 1
ATOM 1755 O O . GLY A 1 225 ? 7.278 9.868 7.859 1.00 83.94 225 GLY A O 1
ATOM 1756 N N . ASN A 1 226 ? 8.738 9.155 6.308 1.00 86.31 226 ASN A N 1
ATOM 1757 C CA . ASN A 1 226 ? 8.845 10.414 5.581 1.00 86.31 226 ASN A CA 1
ATOM 1758 C C . ASN A 1 226 ? 9.008 10.108 4.086 1.00 86.31 226 ASN A C 1
ATOM 1760 O O . ASN A 1 226 ? 9.611 9.070 3.768 1.00 86.31 226 ASN A O 1
ATOM 1764 N N . PRO A 1 227 ? 8.546 11.003 3.194 1.00 90.56 227 PRO A N 1
ATOM 1765 C CA . PRO A 1 227 ? 8.782 10.895 1.760 1.00 90.56 227 PRO A CA 1
ATOM 1766 C C . PRO A 1 227 ? 10.263 10.744 1.441 1.00 90.56 227 PRO A C 1
ATOM 1768 O O . PRO A 1 227 ? 11.134 11.381 2.045 1.00 90.56 227 PRO A O 1
ATOM 1771 N N . ASN A 1 228 ? 10.554 9.888 0.471 1.00 91.62 228 ASN A N 1
ATOM 1772 C CA . ASN A 1 228 ? 11.909 9.644 0.006 1.00 91.62 228 ASN A CA 1
ATOM 1773 C C . ASN A 1 228 ? 11.891 9.492 -1.521 1.00 91.62 228 ASN A C 1
ATOM 1775 O O . ASN A 1 228 ? 11.076 8.717 -2.031 1.00 91.62 228 ASN A O 1
ATOM 1779 N N . PRO A 1 229 ? 12.766 10.210 -2.253 1.00 91.12 229 PRO A N 1
ATOM 1780 C CA . PRO A 1 229 ? 12.770 10.193 -3.716 1.00 91.12 229 PRO A CA 1
ATOM 1781 C C . PRO A 1 229 ? 13.256 8.868 -4.318 1.00 91.12 229 PRO A C 1
ATOM 1783 O O . PRO A 1 229 ? 13.115 8.661 -5.519 1.00 91.12 229 PRO A O 1
ATOM 1786 N N . LEU A 1 230 ? 13.856 7.983 -3.518 1.00 94.44 230 LEU A N 1
ATOM 1787 C CA . LEU A 1 230 ? 14.303 6.674 -3.976 1.00 94.44 230 LEU A CA 1
ATOM 1788 C C . LEU A 1 230 ? 13.109 5.750 -4.273 1.00 94.44 230 LEU A C 1
ATOM 1790 O O . LEU A 1 230 ? 12.148 5.678 -3.508 1.00 94.44 230 LEU A O 1
ATOM 1794 N N . GLU A 1 231 ? 13.214 5.003 -5.370 1.00 95.62 231 GLU A N 1
ATOM 1795 C CA . GLU A 1 231 ? 12.122 4.222 -5.972 1.00 95.62 231 GLU A CA 1
ATOM 1796 C C . GLU A 1 231 ? 11.507 3.157 -5.050 1.00 95.62 231 GLU A C 1
ATOM 1798 O O . GLU A 1 231 ? 10.303 2.929 -5.105 1.00 95.62 231 GLU A O 1
ATOM 1803 N N . LYS A 1 232 ? 12.297 2.546 -4.152 1.00 95.56 232 LYS A N 1
ATOM 1804 C CA . LYS A 1 232 ? 11.813 1.462 -3.278 1.00 95.56 232 LYS A CA 1
ATOM 1805 C C . LYS A 1 232 ? 11.093 1.955 -2.022 1.00 95.56 232 LYS A C 1
ATOM 1807 O O . LYS A 1 232 ? 10.625 1.137 -1.231 1.00 95.56 232 LYS A O 1
ATOM 1812 N N . TYR A 1 233 ? 11.054 3.265 -1.779 1.00 95.12 233 TYR A N 1
ATOM 1813 C CA . TYR A 1 233 ? 10.464 3.825 -0.567 1.00 95.12 233 TYR A CA 1
ATOM 1814 C C . TYR A 1 233 ? 8.982 4.135 -0.741 1.00 95.12 233 TYR A C 1
ATOM 1816 O O . TYR A 1 233 ? 8.574 4.817 -1.679 1.00 95.12 233 TYR A O 1
ATOM 1824 N N . VAL A 1 234 ? 8.197 3.711 0.239 1.00 96.31 234 VAL A N 1
ATOM 1825 C CA . VAL A 1 234 ? 6.775 4.010 0.382 1.00 96.31 234 VAL A CA 1
ATOM 1826 C C . VAL A 1 234 ? 6.572 4.720 1.707 1.00 96.31 234 VAL A C 1
ATOM 1828 O O . VAL A 1 234 ? 7.195 4.349 2.707 1.00 96.31 234 VAL A O 1
ATOM 1831 N N . THR A 1 235 ? 5.680 5.706 1.718 1.00 94.62 235 THR A N 1
ATOM 1832 C CA . THR A 1 235 ? 5.402 6.521 2.897 1.00 94.62 235 THR A CA 1
ATOM 1833 C C . THR A 1 235 ? 3.975 6.299 3.375 1.00 94.62 235 THR A C 1
ATOM 1835 O O . THR A 1 235 ? 3.040 6.866 2.816 1.00 94.62 235 THR A O 1
ATOM 1838 N N . PRO A 1 236 ? 3.779 5.442 4.390 1.00 92.94 236 PRO A N 1
ATOM 1839 C CA . PRO A 1 236 ? 2.530 5.371 5.126 1.00 92.94 236 PRO A CA 1
ATOM 1840 C C . PRO A 1 236 ? 2.304 6.633 5.975 1.00 92.94 236 PRO A C 1
ATOM 1842 O O . PRO A 1 236 ? 3.219 7.097 6.659 1.00 92.94 236 PRO A O 1
ATOM 1845 N N . SER A 1 237 ? 1.078 7.157 5.970 1.00 92.00 237 SER A N 1
ATOM 1846 C CA . SER A 1 237 ? 0.687 8.390 6.670 1.00 92.00 237 SER A CA 1
ATOM 1847 C C . SER A 1 237 ? -0.461 8.134 7.658 1.00 92.00 237 SER A C 1
ATOM 1849 O O . SER A 1 237 ? -1.434 8.883 7.735 1.00 92.00 237 SER A O 1
ATOM 1851 N N . GLU A 1 238 ? -0.367 7.058 8.449 1.00 89.12 238 GLU A N 1
ATOM 1852 C CA . GLU A 1 238 ? -1.305 6.734 9.537 1.00 89.12 238 GLU A CA 1
ATOM 1853 C C . GLU A 1 238 ? -1.146 7.623 10.798 1.00 89.12 238 GLU A C 1
ATOM 1855 O O . GLU A 1 238 ? -1.109 7.135 11.935 1.00 89.12 238 GLU A O 1
ATOM 1860 N N . GLY A 1 239 ? -1.038 8.939 10.620 1.00 81.94 239 GLY A N 1
ATOM 1861 C CA . GLY A 1 239 ? -0.691 9.881 11.681 1.00 81.94 239 GLY A CA 1
ATOM 1862 C C . GLY A 1 239 ? -1.797 10.183 12.701 1.00 81.94 239 GLY A C 1
ATOM 1863 O O . GLY A 1 239 ? -2.882 9.581 12.746 1.00 81.94 239 GLY A O 1
ATOM 1864 N N . ASN A 1 240 ? -1.485 11.115 13.608 1.00 78.44 240 ASN A N 1
ATOM 1865 C CA . ASN A 1 240 ? -2.341 11.456 14.748 1.00 78.44 240 ASN A CA 1
ATOM 1866 C C . ASN A 1 240 ? -3.493 12.408 14.427 1.00 78.44 240 ASN A C 1
ATOM 1868 O O . ASN A 1 240 ? -4.467 12.470 15.175 1.00 78.44 240 ASN A O 1
ATOM 1872 N N . GLU A 1 241 ? -3.384 13.096 13.305 1.00 80.94 241 GLU A N 1
ATOM 1873 C CA . GLU A 1 241 ? -4.370 13.978 12.700 1.00 80.94 241 GLU A CA 1
ATOM 1874 C C . GLU A 1 241 ? -5.609 13.231 12.186 1.00 80.94 241 GLU A C 1
ATOM 1876 O O . GLU A 1 241 ? -6.691 13.813 12.100 1.00 80.94 241 GLU A O 1
ATOM 1881 N N . LEU A 1 242 ? -5.487 11.928 11.916 1.00 84.44 242 LEU A N 1
ATOM 1882 C CA . LEU A 1 242 ? -6.595 11.090 11.472 1.00 84.44 242 LEU A CA 1
ATOM 1883 C C . LEU A 1 242 ? -7.503 10.665 12.629 1.00 84.44 242 LEU A C 1
ATOM 1885 O O . LEU A 1 242 ? -7.059 10.371 13.744 1.00 84.44 242 LEU A O 1
ATOM 1889 N N . THR A 1 243 ? -8.800 10.521 12.334 1.00 87.06 243 THR A N 1
ATOM 1890 C CA . THR A 1 243 ? -9.723 9.854 13.263 1.00 87.06 243 THR A CA 1
ATOM 1891 C C . THR A 1 243 ? -9.261 8.415 13.532 1.00 87.06 243 THR A C 1
ATOM 1893 O O . THR A 1 243 ? -8.644 7.804 12.657 1.00 87.06 243 THR A O 1
ATOM 1896 N N . PRO A 1 244 ? -9.602 7.811 14.688 1.00 86.25 244 PRO A N 1
ATOM 1897 C CA . PRO A 1 244 ? -9.211 6.432 14.972 1.00 86.25 244 PRO A CA 1
ATOM 1898 C C . PRO A 1 244 ? -9.620 5.448 13.872 1.00 86.25 244 PRO A C 1
ATOM 1900 O O . PRO A 1 244 ? -8.833 4.586 13.507 1.00 86.25 244 PRO A O 1
ATOM 1903 N N . LEU A 1 245 ? -10.820 5.601 13.298 1.00 88.00 245 LEU A N 1
ATOM 1904 C CA . LEU A 1 245 ? -11.272 4.744 12.200 1.00 88.00 245 LEU A CA 1
ATOM 1905 C C . LEU A 1 245 ? -10.487 4.990 10.912 1.00 88.00 245 LEU A C 1
ATOM 1907 O O . LEU A 1 245 ? -10.086 4.019 10.283 1.00 88.00 245 LEU A O 1
ATOM 1911 N N . ALA A 1 246 ? -10.230 6.251 10.554 1.00 88.19 246 ALA A N 1
ATOM 1912 C CA . ALA A 1 246 ? -9.435 6.586 9.372 1.00 88.19 246 ALA A CA 1
ATOM 1913 C C . ALA A 1 246 ? -8.004 6.039 9.483 1.00 88.19 246 ALA A C 1
ATOM 1915 O O . ALA A 1 246 ? -7.477 5.500 8.516 1.00 88.19 246 ALA A O 1
ATOM 1916 N N . ARG A 1 247 ? -7.402 6.071 10.680 1.00 89.00 247 ARG A N 1
ATOM 1917 C CA . ARG A 1 247 ? -6.094 5.449 10.919 1.00 89.00 247 ARG A CA 1
ATOM 1918 C C . ARG A 1 247 ? -6.117 3.942 10.664 1.00 89.00 247 ARG A C 1
ATOM 1920 O O . ARG A 1 247 ? -5.185 3.413 10.076 1.00 89.00 247 ARG A O 1
ATOM 1927 N N . MET A 1 248 ? -7.185 3.248 11.055 1.00 89.94 248 MET A N 1
ATOM 1928 C CA . MET A 1 248 ? -7.294 1.804 10.819 1.00 89.94 248 MET A CA 1
ATOM 1929 C C . MET A 1 248 ? -7.503 1.441 9.344 1.00 89.94 248 MET A C 1
ATOM 1931 O O . MET A 1 248 ? -7.192 0.319 8.950 1.00 89.94 248 MET A O 1
ATOM 1935 N N . GLU A 1 249 ? -7.969 2.369 8.504 1.00 90.75 249 GLU A N 1
ATOM 1936 C CA . GLU A 1 249 ? -8.055 2.138 7.055 1.00 90.75 249 GLU A CA 1
ATOM 1937 C C . GLU A 1 249 ? -6.678 2.030 6.386 1.00 90.75 249 GLU A C 1
ATOM 1939 O O . GLU A 1 249 ? -6.573 1.403 5.333 1.00 90.75 249 GLU A O 1
ATOM 1944 N N . TRP A 1 250 ? -5.606 2.518 7.025 1.00 93.94 250 TRP A N 1
ATOM 1945 C CA . TRP A 1 250 ? -4.231 2.327 6.549 1.00 93.94 250 TRP A CA 1
ATOM 1946 C C . TRP A 1 250 ? -3.771 0.870 6.581 1.00 93.94 250 TRP A C 1
ATOM 1948 O O . TRP A 1 250 ? -2.893 0.502 5.810 1.00 93.94 250 TRP A O 1
ATOM 1958 N N . MET A 1 251 ? -4.427 -0.011 7.347 1.00 94.44 251 MET A N 1
ATOM 1959 C CA . MET A 1 251 ? -4.242 -1.459 7.174 1.00 94.44 251 MET A CA 1
ATOM 1960 C C . MET A 1 251 ? -4.537 -1.884 5.724 1.00 94.44 251 MET A C 1
ATOM 1962 O O . MET A 1 251 ? -3.851 -2.734 5.160 1.00 94.44 251 MET A O 1
ATOM 1966 N N . GLY A 1 252 ? -5.519 -1.233 5.095 1.00 95.62 252 GLY A N 1
ATOM 1967 C CA . GLY A 1 252 ? -5.813 -1.370 3.678 1.00 95.62 252 GLY A CA 1
ATOM 1968 C C . GLY A 1 252 ? -4.638 -0.957 2.794 1.00 95.62 252 GLY A C 1
ATOM 1969 O O . GLY A 1 252 ? -4.302 -1.712 1.890 1.00 95.62 252 GLY A O 1
ATOM 1970 N N . PHE A 1 253 ? -3.966 0.160 3.086 1.00 96.50 253 PHE A N 1
ATOM 1971 C CA . PHE A 1 253 ? -2.797 0.632 2.333 1.00 96.50 253 PHE A CA 1
ATOM 1972 C C . PHE A 1 253 ? -1.685 -0.420 2.307 1.00 96.50 253 PHE A C 1
ATOM 1974 O O . PHE A 1 253 ? -1.258 -0.843 1.235 1.00 96.50 253 PHE A O 1
ATOM 1981 N N . TYR A 1 254 ? -1.291 -0.924 3.481 1.00 96.06 254 TYR A N 1
ATOM 1982 C CA . TYR A 1 254 ? -0.289 -1.986 3.591 1.00 96.06 254 TYR A CA 1
ATOM 1983 C C . TYR A 1 254 ? -0.696 -3.244 2.815 1.00 96.06 254 TYR A C 1
ATOM 1985 O O . TYR A 1 254 ? 0.127 -3.851 2.136 1.00 96.06 254 TYR A O 1
ATOM 1993 N N . SER A 1 255 ? -1.977 -3.616 2.862 1.00 96.94 255 SER A N 1
ATOM 1994 C CA . SER A 1 255 ? -2.474 -4.832 2.214 1.00 96.94 255 SER A CA 1
ATOM 1995 C C . SER A 1 255 ? -2.340 -4.840 0.690 1.00 96.94 255 SER A C 1
ATOM 1997 O O . SER A 1 255 ? -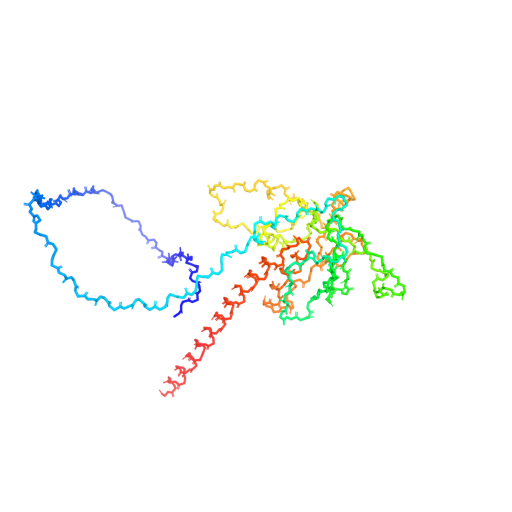2.189 -5.916 0.107 1.00 96.94 255 SER A O 1
ATOM 1999 N N . LEU A 1 256 ? -2.334 -3.663 0.052 1.00 97.69 256 LEU A N 1
ATOM 2000 C CA . LEU A 1 256 ? -2.219 -3.526 -1.403 1.00 97.69 256 LEU A CA 1
ATOM 2001 C C . LEU A 1 256 ? -0.892 -4.080 -1.925 1.00 97.69 256 LEU A C 1
ATOM 2003 O O . LEU A 1 256 ? -0.876 -4.709 -2.985 1.00 97.69 256 LEU A O 1
ATOM 2007 N N . PHE A 1 257 ? 0.181 -3.904 -1.147 1.00 96.94 257 PHE A N 1
ATOM 2008 C CA . PHE A 1 257 ? 1.529 -4.380 -1.463 1.00 96.94 257 PHE A CA 1
ATOM 2009 C C . PHE A 1 257 ? 1.670 -5.899 -1.347 1.00 96.94 257 PHE A C 1
ATOM 2011 O O . PHE A 1 257 ? 2.604 -6.463 -1.895 1.00 96.94 257 PHE A O 1
ATOM 2018 N N . PHE A 1 258 ? 0.749 -6.580 -0.660 1.00 95.00 258 PHE A N 1
ATOM 2019 C CA . PHE A 1 258 ? 0.844 -8.019 -0.390 1.00 95.00 258 PHE A CA 1
ATOM 2020 C C . PHE A 1 258 ? -0.329 -8.834 -0.955 1.00 95.00 258 PHE A C 1
ATOM 2022 O O . PHE A 1 258 ? -0.404 -10.034 -0.695 1.00 95.00 258 PHE A O 1
ATOM 2029 N N . ASN A 1 259 ? -1.241 -8.207 -1.713 1.00 95.19 259 ASN A N 1
ATOM 2030 C CA . ASN A 1 259 ? -2.507 -8.807 -2.159 1.00 95.19 259 ASN A CA 1
ATOM 2031 C C . ASN A 1 259 ? -3.366 -9.343 -0.987 1.00 95.19 259 ASN A C 1
ATOM 2033 O O . ASN A 1 259 ? -3.947 -10.428 -1.043 1.00 95.19 259 ASN A O 1
ATOM 2037 N N . LYS A 1 260 ? -3.412 -8.602 0.128 1.00 95.94 260 LYS A N 1
ATOM 2038 C CA . LYS A 1 260 ? -4.102 -8.996 1.373 1.00 95.94 260 LYS A CA 1
ATOM 2039 C C . LYS A 1 260 ? -5.380 -8.191 1.637 1.00 95.94 260 LYS A C 1
ATOM 2041 O O . LYS A 1 260 ? -5.843 -8.128 2.774 1.00 95.94 260 LYS A O 1
ATOM 2046 N N . GLU A 1 261 ? -5.982 -7.588 0.613 1.00 96.06 261 GLU A N 1
ATOM 2047 C CA . GLU A 1 261 ? -7.122 -6.666 0.745 1.00 96.06 261 GLU A CA 1
ATOM 2048 C C . GLU A 1 261 ? -8.332 -7.293 1.429 1.00 96.06 261 GLU A C 1
ATOM 2050 O O . GLU A 1 261 ? -9.032 -6.616 2.182 1.00 96.06 261 GLU A O 1
ATOM 2055 N N . LYS A 1 262 ? -8.578 -8.588 1.191 1.00 95.62 262 LYS A N 1
ATOM 2056 C CA . LYS A 1 262 ? -9.651 -9.316 1.874 1.00 95.62 262 LYS A CA 1
ATOM 2057 C C . LYS A 1 262 ? -9.416 -9.344 3.387 1.00 95.62 262 LYS A C 1
ATOM 2059 O O . LYS A 1 262 ? -10.320 -9.005 4.142 1.00 95.62 262 LYS A O 1
ATOM 2064 N N . ILE A 1 263 ? -8.197 -9.688 3.815 1.00 95.38 263 ILE A N 1
ATOM 2065 C CA . ILE A 1 263 ? -7.830 -9.735 5.238 1.00 95.38 263 ILE A CA 1
ATOM 2066 C C . ILE A 1 263 ? -7.964 -8.340 5.850 1.00 95.38 263 ILE A C 1
ATOM 2068 O O . ILE A 1 263 ? -8.603 -8.190 6.889 1.00 95.38 263 ILE A O 1
ATOM 2072 N N . ALA A 1 264 ? -7.445 -7.311 5.175 1.00 95.44 264 ALA A N 1
ATOM 2073 C CA . ALA A 1 264 ? -7.566 -5.930 5.634 1.00 95.44 264 ALA A CA 1
ATOM 2074 C C . ALA A 1 264 ? -9.024 -5.495 5.817 1.00 95.44 264 ALA A C 1
ATOM 2076 O O . ALA A 1 264 ? -9.369 -4.933 6.854 1.00 95.44 264 ALA A O 1
ATOM 2077 N N . GLN A 1 265 ? -9.895 -5.763 4.837 1.00 93.81 265 GLN A N 1
ATOM 2078 C CA . GLN A 1 265 ? -11.311 -5.411 4.951 1.00 93.81 265 GLN A CA 1
ATOM 2079 C C . GLN A 1 265 ? -12.000 -6.149 6.094 1.00 93.81 265 GLN A C 1
ATOM 2081 O O . GLN A 1 265 ? -12.683 -5.504 6.889 1.00 93.81 265 GLN A O 1
ATOM 2086 N N . ASP A 1 266 ? -11.793 -7.460 6.213 1.00 94.56 266 ASP A N 1
ATOM 2087 C CA . ASP A 1 266 ? -12.425 -8.264 7.260 1.00 94.56 266 ASP A CA 1
ATOM 2088 C C . ASP A 1 266 ? -12.003 -7.763 8.660 1.00 94.56 266 ASP A C 1
ATOM 2090 O O . ASP A 1 266 ? -12.842 -7.569 9.548 1.00 94.56 266 ASP A O 1
ATOM 2094 N N . LYS A 1 267 ? -10.712 -7.451 8.847 1.00 94.12 267 L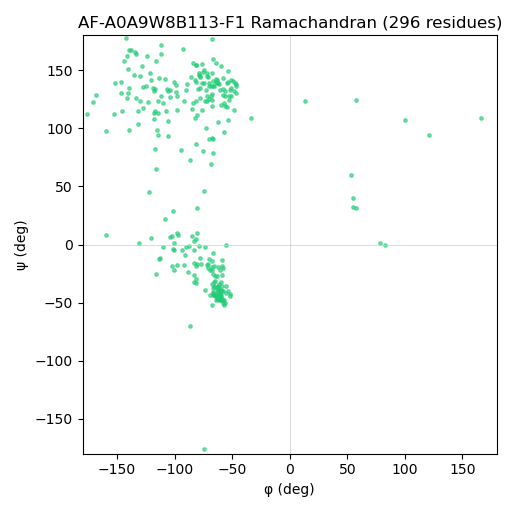YS A N 1
ATOM 2095 C CA . LYS A 1 267 ? -10.159 -6.907 10.100 1.00 94.12 267 LYS A CA 1
ATOM 2096 C C . LYS A 1 267 ? -10.668 -5.499 10.400 1.00 94.12 267 LYS A C 1
ATOM 2098 O O . LYS A 1 267 ? -11.196 -5.251 11.487 1.00 94.12 267 LYS A O 1
ATOM 2103 N N . THR A 1 268 ? -10.552 -4.574 9.449 1.00 91.75 268 THR A N 1
ATOM 2104 C CA . THR A 1 268 ? -10.959 -3.176 9.645 1.00 91.75 268 THR A CA 1
ATOM 2105 C C . THR A 1 268 ? -12.467 -3.050 9.849 1.00 91.75 268 THR A C 1
ATOM 2107 O O . THR A 1 268 ? -12.904 -2.210 10.641 1.00 91.75 268 THR A O 1
ATOM 2110 N N . GLN A 1 269 ? -13.274 -3.915 9.227 1.00 91.69 269 GLN A N 1
ATOM 2111 C CA . GLN A 1 269 ? -14.711 -3.977 9.479 1.00 91.69 269 GLN A CA 1
ATOM 2112 C C . GLN A 1 269 ? -15.011 -4.396 10.925 1.00 91.69 269 GLN A C 1
ATOM 2114 O O . GLN A 1 269 ? -15.756 -3.701 11.616 1.00 91.69 269 GLN A O 1
ATOM 2119 N N . GLY A 1 270 ? -14.367 -5.450 11.436 1.00 91.69 270 GLY A N 1
ATOM 2120 C CA . GLY A 1 270 ? -14.533 -5.862 12.835 1.00 91.69 270 GLY A CA 1
ATOM 2121 C C . GLY A 1 270 ? -14.124 -4.773 13.838 1.00 91.69 270 GLY A C 1
ATOM 2122 O O . GLY A 1 270 ? -14.798 -4.552 14.847 1.00 91.69 270 GLY A O 1
ATOM 2123 N N . ILE A 1 271 ? -13.047 -4.038 13.548 1.00 90.94 271 ILE A N 1
ATOM 2124 C CA . ILE A 1 271 ? -12.593 -2.915 14.384 1.00 90.94 271 ILE A CA 1
ATOM 2125 C C . ILE A 1 271 ? -13.599 -1.762 14.350 1.00 90.94 271 ILE A C 1
ATOM 2127 O O . ILE A 1 271 ? -13.923 -1.193 15.398 1.00 90.94 271 ILE A O 1
ATOM 2131 N N . ARG A 1 272 ? -14.144 -1.448 13.171 1.00 90.94 272 ARG A N 1
ATOM 2132 C CA . ARG A 1 272 ? -15.198 -0.442 13.007 1.00 90.94 272 ARG A CA 1
ATOM 2133 C C . ARG A 1 272 ? -16.440 -0.795 13.813 1.00 90.94 272 ARG A C 1
ATOM 2135 O O . ARG A 1 272 ? -16.942 0.058 14.545 1.00 90.94 272 ARG A O 1
ATOM 2142 N N . ASP A 1 273 ? -16.905 -2.033 13.719 1.00 93.12 273 ASP A N 1
ATOM 2143 C CA . ASP A 1 273 ? -18.109 -2.485 14.415 1.00 93.12 273 ASP A CA 1
ATOM 2144 C C . ASP A 1 273 ? -17.939 -2.392 15.937 1.00 93.12 273 ASP A C 1
ATOM 2146 O O . ASP A 1 273 ? -18.803 -1.855 16.638 1.00 93.12 273 ASP A O 1
ATOM 2150 N N . ASN A 1 274 ? -16.778 -2.808 16.452 1.00 93.00 274 ASN A N 1
ATOM 2151 C CA . ASN A 1 274 ? -16.442 -2.676 17.869 1.00 93.00 274 ASN A CA 1
ATOM 2152 C C . ASN A 1 274 ? -16.377 -1.210 18.320 1.00 93.00 274 ASN A C 1
ATOM 2154 O O . ASN A 1 274 ? -16.955 -0.852 19.352 1.00 93.00 274 ASN A O 1
ATOM 2158 N N . TYR A 1 275 ? -15.726 -0.345 17.537 1.00 92.19 275 TYR A N 1
ATOM 2159 C CA . TYR A 1 275 ? -15.639 1.085 17.824 1.00 92.19 275 TYR A CA 1
ATOM 2160 C C . TYR A 1 275 ? -17.027 1.733 17.890 1.00 92.19 275 TYR A C 1
ATOM 2162 O O . TYR A 1 275 ? -17.329 2.460 18.839 1.00 92.19 275 TYR A O 1
ATOM 2170 N N . LEU A 1 276 ? -17.897 1.451 16.915 1.00 92.31 276 LEU A N 1
ATOM 2171 C CA . LEU A 1 276 ? -19.254 1.996 16.878 1.00 92.31 276 LEU A CA 1
ATOM 2172 C C . LEU A 1 276 ? -20.114 1.458 18.031 1.00 92.31 276 LEU A C 1
ATOM 2174 O O . LEU A 1 276 ? -20.850 2.236 18.640 1.00 92.31 276 LEU A O 1
ATOM 2178 N N . CYS A 1 277 ? -19.963 0.181 18.406 1.00 94.69 277 CYS A N 1
ATOM 2179 C CA . CYS A 1 277 ? -20.624 -0.393 19.585 1.00 94.69 277 CYS A CA 1
ATOM 2180 C C . CYS A 1 277 ? -20.248 0.373 20.862 1.00 94.69 277 CYS A C 1
ATOM 2182 O O . CYS A 1 277 ? -21.121 0.829 21.605 1.00 94.69 277 CYS A O 1
ATOM 2184 N N . MET A 1 278 ? -18.947 0.581 21.094 1.00 94.75 278 MET A N 1
ATOM 2185 C CA . MET A 1 278 ? -18.452 1.310 22.265 1.00 94.75 278 MET A CA 1
ATOM 2186 C C . MET A 1 278 ? -18.875 2.779 22.255 1.00 94.75 278 MET A C 1
ATOM 2188 O O . MET A 1 278 ? -19.322 3.300 23.278 1.00 94.75 278 MET A O 1
ATOM 2192 N N . LYS A 1 279 ? -18.777 3.445 21.099 1.00 93.38 279 LYS A N 1
ATOM 2193 C CA . LYS A 1 279 ? -19.196 4.839 20.930 1.00 93.38 279 LYS A CA 1
ATOM 2194 C C . LYS A 1 279 ? -20.668 5.013 21.295 1.00 93.38 279 LYS A C 1
ATOM 2196 O O . LYS A 1 279 ? -20.987 5.908 22.075 1.00 93.38 279 LYS A O 1
ATOM 2201 N N . ASN A 1 280 ? -21.540 4.140 20.795 1.00 94.81 280 ASN A N 1
ATOM 2202 C CA . ASN A 1 280 ? -22.969 4.182 21.103 1.00 94.81 280 ASN A CA 1
ATOM 2203 C C . ASN A 1 280 ? -23.221 3.931 22.591 1.00 94.81 280 ASN A C 1
ATOM 2205 O O . ASN A 1 280 ? -23.958 4.690 23.221 1.00 94.81 280 ASN A O 1
ATOM 2209 N N . LYS A 1 281 ? -22.526 2.955 23.193 1.00 95.06 281 LYS A N 1
ATOM 2210 C CA . LYS A 1 281 ? -22.702 2.666 24.617 1.00 95.06 281 LYS A CA 1
ATOM 2211 C C . LYS A 1 281 ? -22.300 3.834 25.520 1.00 95.06 281 LYS A C 1
ATOM 2213 O O . LYS A 1 281 ? -22.970 4.116 26.511 1.00 95.06 281 LYS A O 1
ATOM 2218 N N . LEU A 1 282 ? -21.225 4.540 25.174 1.00 94.44 282 LEU A N 1
ATOM 2219 C CA . LEU A 1 282 ? -20.797 5.735 25.904 1.00 94.44 282 LEU A CA 1
ATOM 2220 C C . LEU A 1 282 ? -21.811 6.881 25.786 1.00 94.44 282 LEU A C 1
ATOM 2222 O O . LEU A 1 282 ? -22.017 7.608 26.759 1.00 94.44 282 LEU A O 1
ATOM 2226 N N . GLN A 1 283 ? -22.465 7.036 24.631 1.00 94.38 283 GLN A N 1
ATOM 2227 C CA . GLN A 1 283 ? -23.515 8.045 24.459 1.00 94.38 283 GLN A CA 1
ATOM 2228 C C . GLN A 1 283 ? -24.741 7.746 25.327 1.00 94.38 283 GLN A C 1
ATOM 2230 O O . GLN A 1 283 ? -25.224 8.651 26.006 1.00 94.38 283 GLN A O 1
ATOM 2235 N N . GLU A 1 284 ? -25.188 6.488 25.380 1.00 94.56 284 GLU A N 1
ATOM 2236 C CA . GLU A 1 284 ? -26.281 6.061 26.268 1.00 94.56 284 GLU A CA 1
ATOM 2237 C C . GLU A 1 284 ? -25.971 6.397 27.734 1.00 94.56 284 GLU A C 1
ATOM 2239 O O . GLU A 1 284 ? -26.756 7.060 28.409 1.00 94.56 284 GLU A O 1
ATOM 2244 N N . LEU A 1 285 ? -24.779 6.025 28.216 1.00 94.19 285 LEU A N 1
ATOM 2245 C CA . LEU A 1 285 ? -24.368 6.285 29.600 1.00 94.19 285 LEU A CA 1
ATOM 2246 C C . LEU A 1 285 ? -24.291 7.785 29.915 1.00 94.19 285 LEU A C 1
ATOM 2248 O O . LEU A 1 285 ? -24.642 8.215 31.016 1.00 94.19 285 LEU A O 1
ATOM 2252 N N . LYS A 1 286 ? -23.852 8.603 28.951 1.00 93.50 286 LYS A N 1
ATOM 2253 C CA . LYS A 1 286 ? -23.829 10.063 29.096 1.00 93.50 286 LYS A CA 1
ATOM 2254 C C . LYS A 1 286 ? -25.245 10.627 29.223 1.00 93.50 286 LYS A C 1
ATOM 2256 O O . LYS A 1 286 ? -25.482 11.477 30.080 1.00 93.50 286 LYS A O 1
ATOM 2261 N N . GLN A 1 287 ? -26.184 10.146 28.412 1.00 92.12 287 GLN A N 1
ATOM 2262 C CA . GLN A 1 287 ? -27.590 10.553 28.474 1.00 92.12 287 GLN A CA 1
ATOM 2263 C C . GLN A 1 287 ? -28.240 10.132 29.796 1.00 92.12 287 GLN A C 1
ATOM 2265 O O . GLN A 1 287 ? -28.882 10.957 30.445 1.00 92.12 287 GLN A O 1
ATOM 2270 N N . GLU A 1 288 ? -28.006 8.899 30.251 1.00 91.38 288 GLU A N 1
ATOM 2271 C CA . GLU A 1 288 ? -28.482 8.413 31.550 1.00 91.38 288 GLU A CA 1
ATOM 2272 C C . GLU A 1 288 ? -27.933 9.246 32.715 1.00 91.38 288 GLU A C 1
ATOM 2274 O O . GLU A 1 288 ? -28.687 9.629 33.614 1.00 91.38 288 GLU A O 1
ATOM 2279 N N . LYS A 1 289 ? -26.629 9.563 32.705 1.00 91.50 289 LYS A N 1
ATOM 2280 C CA . LYS A 1 289 ? -26.004 10.422 33.721 1.00 91.50 289 LYS A CA 1
ATOM 2281 C C . LYS A 1 289 ? -26.648 11.804 33.737 1.00 91.50 289 LYS A C 1
ATOM 2283 O O . LYS A 1 289 ? -27.004 12.292 34.808 1.00 91.50 289 LYS A O 1
ATOM 2288 N N . ASN A 1 290 ? -26.822 12.419 32.570 1.00 88.69 290 ASN A N 1
ATOM 2289 C CA . ASN A 1 290 ? -27.441 13.736 32.462 1.00 88.69 290 ASN A CA 1
ATOM 2290 C C . ASN A 1 290 ? -28.886 13.705 32.981 1.00 88.69 290 ASN A C 1
ATOM 2292 O O . ASN A 1 290 ? -29.253 14.531 33.811 1.00 88.69 290 ASN A O 1
ATOM 2296 N N . ALA A 1 291 ? -29.677 12.703 32.588 1.00 85.88 291 ALA A N 1
ATOM 2297 C CA . ALA A 1 291 ? -31.049 12.530 33.060 1.00 85.88 291 ALA A CA 1
ATOM 2298 C C . ALA A 1 291 ? -31.140 12.326 34.584 1.00 85.88 291 ALA A C 1
ATOM 2300 O O . ALA A 1 291 ? -32.097 12.787 35.202 1.00 85.88 291 ALA A O 1
ATOM 2301 N N . LYS A 1 292 ? -30.158 11.659 35.207 1.00 82.62 292 LYS A N 1
ATOM 2302 C CA . LYS A 1 292 ? -30.081 11.515 36.671 1.00 82.62 292 LYS A CA 1
ATOM 2303 C C . LYS A 1 292 ? -29.666 12.814 37.367 1.00 82.62 292 LYS A C 1
ATOM 2305 O O . LYS A 1 292 ? -30.250 13.135 38.393 1.00 82.62 292 LYS A O 1
ATOM 2310 N N . MET A 1 293 ? -28.733 13.585 36.803 1.00 74.50 293 MET A N 1
ATOM 2311 C CA . MET A 1 293 ? -28.326 14.890 37.353 1.00 74.50 293 MET A CA 1
ATOM 2312 C C . MET A 1 293 ? -29.501 15.876 37.422 1.00 74.50 293 MET A C 1
ATOM 2314 O O . MET A 1 293 ? -29.703 16.507 38.454 1.00 74.50 293 MET A O 1
ATOM 2318 N N . TYR A 1 294 ? -30.336 15.947 36.379 1.00 70.31 294 TYR A N 1
ATOM 2319 C CA . TYR A 1 294 ? -31.531 16.806 36.383 1.00 70.31 294 TYR A CA 1
ATOM 2320 C C . TYR A 1 294 ? -32.624 16.357 37.371 1.00 70.31 294 TYR A C 1
ATOM 2322 O O . TYR A 1 294 ? -33.521 17.137 37.671 1.00 70.31 294 TYR A O 1
ATOM 2330 N N . LYS A 1 295 ? -32.556 15.128 37.905 1.00 65.19 295 LYS A N 1
ATOM 2331 C CA . LYS A 1 295 ? -33.508 14.607 38.904 1.00 65.19 295 LYS A CA 1
ATOM 2332 C C . LYS A 1 295 ? -33.088 14.849 40.359 1.00 65.19 295 LYS A C 1
ATOM 2334 O O . LYS A 1 295 ? -33.887 14.580 41.245 1.00 65.19 295 LYS A O 1
ATOM 2339 N N . ILE A 1 296 ? -31.864 15.324 40.608 1.00 60.62 296 ILE A N 1
ATOM 2340 C CA . ILE A 1 296 ? -31.321 15.565 41.963 1.00 60.62 296 ILE A CA 1
ATOM 2341 C C . ILE A 1 296 ? -31.367 17.065 42.329 1.00 60.62 296 ILE A C 1
ATOM 2343 O O . ILE A 1 296 ? -31.051 17.448 43.448 1.00 60.62 296 ILE A O 1
ATOM 2347 N N . ALA A 1 297 ? -31.791 17.933 41.408 1.00 53.00 297 ALA A N 1
ATOM 2348 C CA . ALA A 1 297 ? -31.919 19.366 41.653 1.00 53.00 297 ALA A CA 1
ATOM 2349 C C . ALA A 1 297 ? -33.291 19.722 42.256 1.00 53.00 297 ALA A C 1
ATOM 2351 O O . ALA A 1 297 ? -34.113 20.277 41.536 1.00 53.00 297 ALA A O 1
ATOM 2352 N N . TRP A 1 298 ? -33.525 19.389 43.532 1.00 51.53 298 TRP A N 1
ATOM 2353 C CA . TRP A 1 298 ? -34.567 19.964 44.404 1.00 51.53 298 TRP A CA 1
ATOM 2354 C C . TRP A 1 298 ? -34.141 19.859 45.868 1.00 51.53 298 TRP A C 1
ATOM 2356 O O . TRP A 1 298 ? -33.817 18.728 46.297 1.00 51.53 298 TRP A O 1
#

pLDDT: mean 71.65, std 25.43, range [25.22, 98.5]

Mean predicted aligned error: 16.17 Å

Sequence (298 aa):
MVCARTVLTYGTVLWAAMATVTARPEAPAPLEKQPLAPVLDPGKQPGPGPAPALPSPAPQPAPKPAPDQLEADAHFECLQPGQFDPKKDYFPYKLRLSSKEGFEVDYFKHFKVVTNKLEEETYVLVQCGAPEPQFDDNYMPELAGVTKFFEIPPKRYATLQNSTLAFLEELEVSPPMIVPGSSSAPYRDGRDMENKPNKALNKYVGINYSLTPRQYEEVDLVFAGNPNPLEKYVTPSEGNELTPLARMEWMGFYSLFFNKEKIAQDKTQGIRDNYLCMKNKLQELKQEKNAKMYKIAW

Secondary structure (DSSP, 8-state):
--S-----------------------PPPPPPPPPPPPP--------PPPPPPPPPPPPPPPPPPP--TTSS----PPPPTT---TTS-S-SS----S-SSSEEEEE-SSEEEEEETTTTEEEEEEETTSPPPP-BTTB-GGGTT---EEEES-SSEEES-HHHHHHHHHTT----EE-PBPSS-----GGGTTT---TTTTT---B-SS--HHHHHT-SEEE-SS--SSTTEE-----TTS-HHHHHHHHHHHHHTTT-HHHHHHHHHHHHHHHHHHHHHHHHHHHHHHHHHTTS--

Solvent-accessible surface area (backbone atoms only — not comparable to full-atom values): 19345 Å² total; per-residue (Å²): 136,75,73,84,78,78,79,77,86,70,81,88,85,90,80,86,85,90,81,92,81,91,84,85,87,85,83,86,82,83,86,81,82,80,83,83,82,85,89,84,86,87,89,81,87,80,83,89,74,89,76,80,84,74,80,80,79,74,84,71,77,76,78,73,76,70,82,56,79,74,74,77,63,72,68,81,68,62,46,52,93,87,67,71,54,97,84,49,68,75,62,92,58,77,78,81,75,94,59,78,73,56,44,52,74,50,82,53,43,56,36,32,42,36,37,35,62,79,76,75,44,60,37,41,40,30,37,32,65,49,84,80,85,82,51,38,90,88,44,61,50,91,50,52,80,62,66,29,63,36,57,28,52,57,82,22,32,34,36,62,45,70,70,58,54,59,43,36,54,75,52,69,57,75,85,52,64,49,50,45,10,59,97,63,79,79,87,74,63,80,83,52,77,79,85,54,85,64,72,88,60,80,77,41,79,49,91,32,93,58,73,54,72,70,58,52,72,69,34,57,35,30,42,28,79,56,89,55,94,56,46,46,50,42,59,68,80,67,51,86,91,47,53,76,68,63,32,47,50,44,42,41,59,62,16,64,50,56,75,27,30,60,54,25,49,57,51,42,48,55,52,48,54,52,51,52,49,52,53,52,51,52,51,54,53,51,52,53,51,51,59,50,56,70,71,65,77,123

Radius of gyration: 29.96 Å; Cα contacts (8 Å, |Δi|>4): 312; chains: 1; bounding box: 74×78×88 Å

Nearest PDB structures (foldseek):
  7cun-assembly1_I  TM=2.650E-01  e=9.629E+00  Homo sapiens